Protein AF-A0A850PGN7-F1 (afdb_monomer)

Sequence (242 aa):
MNAIAHDAVVDEAVLNDAELKARFTTDVLPLADVLQRGARRLTRNDADAEDLLQETLIRAYKGFRHFNDGTNLKAWLFRIQHNQWINAYRWKERRPAEVLSEEITDRELAGYGAHLSTGLRSAEAEVLDSLPDSEVRDALGRLSEGFRMVLYYADVQGYTYAETAVLMDIPIGTVMSRVSRARTQLRGALADTTSARGRSVCGPAVARHRRPQGNPATRRATVGACSARCAPRDISAQSSAE

Organism: NCBI:txid659824

Mean predicted aligned error: 16.78 Å

Structure (mmCIF, N/CA/C/O backbone):
data_AF-A0A850PGN7-F1
#
_entry.id   AF-A0A850PGN7-F1
#
loop_
_atom_site.group_PDB
_atom_site.id
_atom_site.type_symbol
_atom_site.label_atom_id
_atom_site.label_alt_id
_atom_site.label_comp_id
_atom_site.label_asym_id
_atom_site.label_entity_id
_atom_site.label_seq_id
_atom_site.pdbx_PDB_ins_code
_atom_site.Cartn_x
_atom_site.Cartn_y
_atom_site.Cartn_z
_atom_site.occupancy
_atom_site.B_iso_or_equiv
_atom_site.auth_seq_id
_atom_site.auth_comp_id
_atom_site.auth_asym_id
_atom_site.auth_atom_id
_atom_site.pdbx_PDB_model_num
A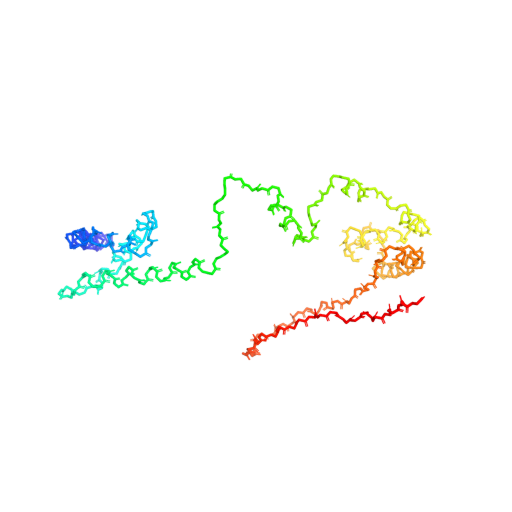TOM 1 N N . MET A 1 1 ? -14.413 -51.447 18.026 1.00 43.97 1 MET A N 1
ATOM 2 C CA . MET A 1 1 ? -14.811 -50.940 19.360 1.00 43.97 1 MET A CA 1
ATOM 3 C C . MET A 1 1 ? -14.344 -49.503 19.658 1.00 43.97 1 MET A C 1
ATOM 5 O O . MET A 1 1 ? -14.650 -49.025 20.734 1.00 43.97 1 MET A O 1
ATOM 9 N N . ASN A 1 2 ? -13.713 -48.766 18.723 1.00 46.84 2 ASN A N 1
ATOM 10 C CA . ASN A 1 2 ? -13.214 -47.395 18.971 1.00 46.84 2 ASN A CA 1
ATOM 11 C C . ASN A 1 2 ? -14.102 -46.243 18.447 1.00 46.84 2 ASN A C 1
ATOM 13 O O . ASN A 1 2 ? -13.718 -45.090 18.585 1.00 46.84 2 ASN A O 1
ATOM 17 N N . ALA A 1 3 ? -15.266 -46.521 17.846 1.00 50.00 3 ALA A N 1
ATOM 18 C CA . ALA A 1 3 ? -16.115 -45.472 17.262 1.00 50.00 3 ALA A CA 1
ATOM 19 C C . ALA A 1 3 ? -17.023 -44.764 18.291 1.00 50.00 3 ALA A C 1
ATOM 21 O O . ALA A 1 3 ? -17.312 -43.588 18.138 1.00 50.00 3 ALA A O 1
ATOM 22 N N . ILE A 1 4 ? -17.415 -45.445 19.373 1.00 52.44 4 ILE A N 1
ATOM 23 C CA . ILE A 1 4 ? -18.404 -44.930 20.343 1.00 52.44 4 ILE A CA 1
ATOM 24 C C . ILE A 1 4 ? -17.783 -43.902 21.310 1.00 52.44 4 ILE A C 1
ATOM 26 O O . ILE A 1 4 ? -18.459 -42.989 21.768 1.00 52.44 4 ILE A O 1
ATOM 30 N N . ALA A 1 5 ? -16.480 -44.005 21.593 1.00 50.88 5 ALA A N 1
ATOM 31 C CA . ALA A 1 5 ? -15.798 -43.073 22.492 1.00 50.88 5 ALA A CA 1
ATOM 32 C C . ALA A 1 5 ? -15.512 -41.706 21.844 1.00 50.88 5 ALA A C 1
ATOM 34 O O . ALA A 1 5 ? -15.383 -40.717 22.560 1.00 50.88 5 ALA A O 1
ATOM 35 N N . HIS A 1 6 ? -15.417 -41.630 20.509 1.00 52.28 6 HIS A N 1
ATOM 36 C CA . HIS A 1 6 ? -15.189 -40.352 19.835 1.00 52.28 6 HIS A CA 1
ATOM 37 C C . HIS A 1 6 ? -16.464 -39.494 19.808 1.00 52.28 6 HIS A C 1
ATOM 39 O O . HIS A 1 6 ? -16.359 -38.291 20.033 1.00 52.28 6 HIS A O 1
ATOM 45 N N . ASP A 1 7 ? -17.641 -40.103 19.620 1.00 51.69 7 ASP A N 1
ATOM 46 C CA . ASP A 1 7 ? -18.932 -39.394 19.638 1.00 51.69 7 ASP A CA 1
ATOM 47 C C . ASP A 1 7 ? -19.252 -38.801 21.019 1.00 51.69 7 ASP A C 1
ATOM 49 O O . ASP A 1 7 ? -19.628 -37.639 21.110 1.00 51.69 7 ASP A O 1
ATOM 53 N N . ALA A 1 8 ? -19.008 -39.537 22.110 1.00 54.19 8 ALA A N 1
ATOM 54 C CA . ALA A 1 8 ? -19.314 -39.052 23.462 1.00 54.19 8 ALA A CA 1
ATOM 55 C C . ALA A 1 8 ? -18.443 -37.855 23.906 1.00 54.19 8 ALA A C 1
ATOM 57 O O . ALA A 1 8 ? -18.928 -36.948 24.577 1.00 54.19 8 ALA A O 1
ATOM 58 N N . VAL A 1 9 ? -17.162 -37.825 23.513 1.00 53.53 9 VAL A N 1
ATOM 59 C CA . VAL A 1 9 ? -16.251 -36.702 23.821 1.00 53.53 9 VAL A CA 1
ATOM 60 C C . VAL A 1 9 ? -16.572 -35.474 22.962 1.00 53.53 9 VAL A C 1
ATOM 62 O O . VAL A 1 9 ? -16.395 -34.340 23.409 1.00 53.53 9 VAL A O 1
ATOM 65 N N . VAL A 1 10 ? -17.052 -35.686 21.733 1.00 57.72 10 VAL A N 1
ATOM 66 C CA . VAL A 1 10 ? -17.540 -34.598 20.877 1.00 57.72 10 VAL A CA 1
ATOM 67 C C . VAL A 1 10 ? -18.830 -34.019 21.460 1.00 57.72 10 VAL A C 1
ATOM 69 O O . VAL A 1 10 ? -18.919 -32.800 21.568 1.00 57.72 10 VAL A O 1
ATOM 72 N N . ASP A 1 11 ? -19.760 -34.849 21.936 1.00 56.00 11 ASP A N 1
ATOM 73 C CA . ASP A 1 11 ? -20.988 -34.387 22.596 1.00 56.00 11 ASP A CA 1
ATOM 74 C C . ASP A 1 11 ? -20.709 -33.590 23.882 1.00 56.00 11 ASP A C 1
ATOM 76 O O . ASP A 1 11 ? -21.261 -32.507 24.056 1.00 56.00 11 ASP A O 1
ATOM 80 N N . GLU A 1 12 ? -19.801 -34.038 24.757 1.00 58.44 12 GLU A N 1
ATOM 81 C CA . GLU A 1 12 ? -19.462 -33.309 25.995 1.00 58.44 12 GLU A CA 1
ATOM 82 C C . GLU A 1 12 ? -18.781 -31.953 25.713 1.00 58.44 12 GLU A C 1
ATOM 84 O O . GLU A 1 12 ? -19.093 -30.939 26.342 1.00 58.44 12 GLU A O 1
ATOM 89 N N . ALA A 1 13 ? -17.890 -31.893 24.718 1.00 62.50 13 ALA A N 1
ATOM 90 C CA . ALA A 1 13 ? -17.245 -30.645 24.308 1.00 62.50 13 ALA A CA 1
ATOM 91 C C . ALA A 1 13 ? -18.216 -29.672 23.614 1.00 62.50 13 ALA A C 1
ATOM 93 O O . ALA A 1 13 ? -18.096 -28.456 23.785 1.00 62.50 13 ALA A O 1
ATOM 94 N N . VAL A 1 14 ? -19.173 -30.192 22.841 1.00 60.62 14 VAL A N 1
ATOM 95 C CA . VAL A 1 14 ? -20.222 -29.404 22.177 1.00 60.62 14 VAL A CA 1
ATOM 96 C C . VAL A 1 14 ? -21.223 -28.860 23.198 1.00 60.62 14 VAL A C 1
ATOM 98 O O . VAL A 1 14 ? -21.596 -27.689 23.108 1.00 60.62 14 VAL A O 1
ATOM 101 N N . LEU A 1 15 ? -21.599 -29.655 24.205 1.00 60.06 15 LEU A N 1
ATOM 102 C CA . LEU A 1 15 ? -22.431 -29.210 25.326 1.00 60.06 15 LEU A CA 1
ATOM 103 C C . LEU A 1 15 ? -21.739 -28.093 26.120 1.00 60.06 15 LEU A C 1
ATOM 105 O O . LEU A 1 15 ? -22.351 -27.058 26.374 1.00 60.06 15 LEU A O 1
ATOM 109 N N . ASN A 1 16 ? -20.439 -28.233 26.390 1.00 77.12 16 ASN A N 1
ATOM 110 C CA . ASN A 1 16 ? -19.650 -27.205 27.072 1.00 77.12 16 ASN A CA 1
ATOM 111 C C . ASN A 1 16 ? -19.544 -25.900 26.251 1.00 77.12 16 ASN A C 1
ATOM 113 O O . ASN A 1 16 ? -19.631 -24.804 26.801 1.00 77.12 16 ASN A O 1
ATOM 117 N N . ASP A 1 17 ? -19.415 -25.975 24.920 1.00 80.00 17 ASP A N 1
ATOM 118 C CA . ASP A 1 17 ? -19.401 -24.768 24.077 1.00 80.00 17 ASP A CA 1
ATOM 119 C C . ASP A 1 17 ? -20.781 -24.093 23.998 1.00 80.00 17 ASP A C 1
ATOM 121 O O . ASP A 1 17 ? -20.874 -22.863 24.008 1.00 80.00 17 ASP A O 1
ATOM 125 N N . ALA A 1 18 ? -21.864 -24.876 23.984 1.00 83.62 18 ALA A N 1
ATOM 126 C CA . ALA A 1 18 ? -23.231 -24.362 24.017 1.00 83.62 18 ALA A CA 1
ATOM 127 C C . ALA A 1 18 ? -23.553 -23.663 25.350 1.00 83.62 18 ALA A C 1
ATOM 129 O O . ALA A 1 18 ? -24.113 -22.561 25.351 1.00 83.62 18 ALA A O 1
ATOM 130 N N . GLU A 1 19 ? -23.146 -24.252 26.474 1.00 84.56 19 GLU A N 1
ATOM 131 C CA . GLU A 1 19 ? -23.264 -23.658 27.810 1.00 84.56 19 GLU A CA 1
ATOM 132 C C . GLU A 1 19 ? -22.423 -22.383 27.934 1.00 84.56 19 GLU A C 1
ATOM 134 O O . GLU A 1 19 ? -22.908 -21.346 28.399 1.00 84.56 19 GLU A O 1
ATOM 139 N N . LEU A 1 20 ? -21.186 -22.408 27.429 1.00 84.75 20 LEU A N 1
ATOM 140 C CA . LEU A 1 20 ? -20.306 -21.244 27.406 1.00 84.75 20 LEU A CA 1
ATOM 141 C C . LEU A 1 20 ? -20.888 -20.103 26.562 1.00 84.75 20 LEU A C 1
ATOM 143 O O . LEU A 1 20 ? -20.831 -18.938 26.966 1.00 84.75 20 LEU A O 1
ATOM 147 N N . LYS A 1 21 ? -21.482 -20.429 25.412 1.00 87.94 21 LYS A N 1
ATOM 148 C CA . LYS A 1 21 ? -22.179 -19.467 24.555 1.00 87.94 21 LYS A CA 1
ATOM 149 C C . LYS A 1 21 ? -23.394 -18.871 25.259 1.00 87.94 21 LYS A C 1
ATOM 151 O O . LYS A 1 21 ? -23.591 -17.656 25.183 1.00 87.94 21 LYS A O 1
ATOM 156 N N . ALA A 1 22 ? -24.189 -19.683 25.954 1.00 89.44 22 ALA A N 1
ATOM 157 C CA . ALA A 1 22 ? -25.341 -19.207 26.719 1.00 89.44 22 ALA A CA 1
ATOM 158 C C . ALA A 1 22 ? -24.916 -18.257 27.852 1.00 89.44 22 ALA A C 1
ATOM 160 O O . ALA A 1 22 ? -25.491 -17.172 27.995 1.00 89.44 22 ALA A O 1
ATOM 161 N N . ARG A 1 23 ? -23.853 -18.607 28.590 1.00 88.00 23 ARG A N 1
ATOM 162 C CA . ARG A 1 23 ? -23.258 -17.746 29.624 1.00 88.00 23 ARG A CA 1
ATOM 163 C C . ARG A 1 23 ? -22.754 -16.426 29.037 1.00 88.00 23 ARG A C 1
ATOM 165 O O . ARG A 1 23 ? -23.145 -15.359 29.496 1.00 88.00 23 ARG A O 1
ATOM 172 N N . PHE A 1 24 ? -21.975 -16.483 27.955 1.00 89.56 24 PHE A N 1
ATOM 173 C CA . PHE A 1 24 ? -21.478 -15.287 27.265 1.00 89.56 24 PHE A CA 1
ATOM 174 C C . PHE A 1 24 ? -22.619 -14.370 26.813 1.00 89.56 24 PHE A C 1
ATOM 176 O O . PHE A 1 24 ? -22.565 -13.160 27.009 1.00 89.56 24 PHE A O 1
ATOM 183 N N . THR A 1 25 ? -23.666 -14.949 26.228 1.00 90.00 25 THR A N 1
ATOM 184 C CA . THR A 1 25 ? -24.837 -14.212 25.738 1.00 90.00 25 THR A CA 1
ATOM 185 C C . THR A 1 25 ? -25.544 -13.486 26.882 1.00 90.00 25 THR A C 1
ATOM 187 O O . THR A 1 25 ? -25.871 -12.310 26.749 1.00 90.00 25 THR A O 1
ATOM 190 N N . THR A 1 26 ? -25.724 -14.159 28.018 1.00 90.81 26 THR A N 1
ATOM 191 C CA . THR A 1 26 ? -26.403 -13.610 29.201 1.00 90.81 26 THR A CA 1
ATOM 192 C C . THR A 1 26 ? -25.606 -12.473 29.842 1.00 90.81 26 THR A C 1
ATOM 194 O O . THR A 1 26 ? -26.175 -11.437 30.181 1.00 90.81 26 THR A O 1
ATOM 197 N N . ASP A 1 27 ? -24.286 -12.630 29.949 1.00 89.25 27 ASP A N 1
ATOM 198 C CA . ASP A 1 27 ? -23.438 -11.688 30.684 1.00 89.25 27 ASP A CA 1
ATOM 199 C C . ASP A 1 27 ? -22.967 -10.501 29.827 1.00 89.25 27 ASP A C 1
ATOM 201 O O . ASP A 1 27 ? -22.850 -9.371 30.313 1.00 89.25 27 ASP A O 1
ATOM 205 N N . VAL A 1 28 ? -22.672 -10.737 28.542 1.00 89.69 28 VAL A N 1
ATOM 206 C CA . VAL A 1 28 ? -22.015 -9.756 27.661 1.00 89.69 28 VAL A CA 1
ATOM 207 C C . VAL A 1 28 ? -23.008 -8.949 26.828 1.00 89.69 28 VAL A C 1
ATOM 209 O O . VAL A 1 28 ? -22.777 -7.752 26.644 1.00 89.69 28 VAL A O 1
ATOM 212 N N . LEU A 1 29 ? -24.121 -9.530 26.352 1.00 88.75 29 LEU A N 1
ATOM 213 C CA . LEU A 1 29 ? -25.084 -8.775 25.531 1.00 88.75 29 LEU A CA 1
ATOM 214 C C . LEU A 1 29 ? -25.653 -7.532 26.231 1.00 88.75 29 LEU A C 1
ATOM 216 O O . LEU A 1 29 ? -25.688 -6.482 25.589 1.00 88.75 29 LEU A O 1
ATOM 220 N N . PRO A 1 30 ? -26.014 -7.558 27.530 1.00 92.50 30 PRO A N 1
ATOM 221 C CA . PRO A 1 30 ? -26.484 -6.352 28.218 1.00 92.50 30 PRO A CA 1
ATOM 222 C C . PRO A 1 30 ? -25.430 -5.234 28.277 1.00 92.50 30 PRO A C 1
ATOM 224 O O . PRO A 1 30 ? -25.756 -4.055 28.426 1.00 92.50 30 PRO A O 1
ATOM 227 N N . LEU A 1 31 ? -24.145 -5.588 28.169 1.00 91.88 31 LEU A N 1
ATOM 228 C CA . LEU A 1 31 ? -23.028 -4.645 28.171 1.00 91.88 31 LEU A CA 1
ATOM 229 C C . LEU A 1 31 ? -22.685 -4.123 26.768 1.00 91.88 31 LEU A C 1
ATOM 231 O O . LEU A 1 31 ? -21.958 -3.130 26.671 1.00 91.88 31 LEU A O 1
ATOM 235 N N . ALA A 1 32 ? -23.214 -4.729 25.700 1.00 91.31 32 ALA A N 1
ATOM 236 C CA . ALA A 1 32 ? -22.916 -4.353 24.318 1.00 91.31 32 ALA A CA 1
ATOM 237 C C . ALA A 1 32 ? -23.257 -2.882 24.037 1.00 91.31 32 ALA A C 1
ATOM 239 O O . ALA A 1 32 ? -22.420 -2.148 23.515 1.00 91.31 32 ALA A O 1
ATOM 240 N N . ASP A 1 33 ? -24.412 -2.399 24.502 1.00 92.44 33 ASP A N 1
ATOM 241 C CA . ASP A 1 33 ? -24.817 -0.996 24.340 1.00 92.44 33 ASP A CA 1
ATOM 242 C C . ASP A 1 33 ? -23.860 -0.018 25.035 1.00 92.44 33 ASP A C 1
ATOM 244 O O . ASP A 1 33 ? -23.585 1.086 24.553 1.00 92.44 33 ASP A O 1
ATOM 248 N N . VAL A 1 34 ? -23.338 -0.411 26.199 1.00 94.31 34 VAL A N 1
ATOM 249 C CA . VAL A 1 34 ? -22.378 0.395 26.961 1.00 94.31 34 VAL A CA 1
ATOM 250 C C . VAL A 1 34 ? -21.035 0.451 26.229 1.00 94.31 34 VAL A C 1
ATOM 252 O O . VAL A 1 34 ? -20.432 1.525 26.147 1.00 94.31 34 VAL A O 1
ATOM 255 N N . LEU A 1 35 ? -20.590 -0.677 25.669 1.00 94.44 35 LEU A N 1
ATOM 256 C CA . LEU A 1 35 ? -19.383 -0.760 24.846 1.00 94.44 35 LEU A CA 1
ATOM 257 C C . LEU A 1 35 ? -19.532 0.023 23.541 1.00 94.44 35 LEU A C 1
ATOM 259 O O . LEU A 1 35 ? -18.586 0.702 23.152 1.00 94.44 35 LEU A O 1
ATOM 263 N N . GLN A 1 36 ? -20.707 0.006 22.910 1.00 94.44 36 GLN A N 1
ATOM 264 C CA . GLN A 1 36 ? -20.982 0.760 21.685 1.00 94.44 36 GLN A CA 1
ATOM 265 C C . GLN A 1 36 ? -20.918 2.270 21.934 1.00 94.44 36 GLN A C 1
ATOM 267 O O . GLN A 1 36 ? -20.291 3.012 21.176 1.00 94.44 36 GLN A O 1
ATOM 272 N N . ARG A 1 37 ? -21.483 2.744 23.054 1.00 94.62 37 ARG A N 1
ATOM 273 C CA . ARG A 1 37 ? -21.328 4.147 23.484 1.00 94.62 37 ARG A CA 1
ATOM 274 C C . ARG A 1 37 ? -19.867 4.510 23.764 1.00 94.62 37 ARG A C 1
ATOM 276 O O . ARG A 1 37 ? -19.459 5.634 23.480 1.00 94.62 37 ARG A O 1
ATOM 283 N N . GLY A 1 38 ? -19.087 3.579 24.314 1.00 94.31 38 GLY A N 1
ATOM 284 C CA . GLY A 1 38 ? -17.643 3.735 24.507 1.00 94.31 38 GLY A CA 1
ATOM 285 C C . GLY A 1 38 ? -16.878 3.832 23.185 1.00 94.31 38 GLY A C 1
ATOM 286 O O . GLY A 1 38 ? -16.097 4.764 23.002 1.00 94.31 38 GLY A O 1
ATOM 287 N N . ALA A 1 39 ? -17.160 2.931 22.242 1.00 94.56 39 ALA A N 1
ATOM 288 C CA . ALA A 1 39 ? -16.557 2.900 20.911 1.00 94.56 39 ALA A CA 1
ATOM 289 C C . ALA A 1 39 ? -16.803 4.206 20.151 1.00 94.56 39 ALA A C 1
ATOM 291 O O . ALA A 1 39 ? -15.850 4.823 19.682 1.00 94.56 39 ALA A O 1
ATOM 292 N N . ARG A 1 40 ? -18.050 4.698 20.140 1.00 95.25 40 ARG A N 1
ATOM 293 C CA . ARG A 1 40 ? -18.419 5.971 19.495 1.00 95.25 40 ARG A CA 1
ATOM 294 C C . ARG A 1 40 ? -17.620 7.163 20.026 1.00 95.25 40 ARG A C 1
ATOM 296 O O . ARG A 1 40 ? -17.236 8.039 19.256 1.00 95.25 40 ARG A O 1
ATOM 303 N N . ARG A 1 41 ? -17.314 7.190 21.330 1.00 94.12 41 ARG A N 1
ATOM 304 C CA . ARG A 1 41 ? -16.463 8.239 21.928 1.00 94.12 41 ARG A CA 1
ATOM 305 C C . ARG A 1 41 ? -15.002 8.145 21.479 1.00 94.12 41 ARG A C 1
ATOM 307 O O . ARG A 1 41 ? -14.337 9.176 21.416 1.00 94.12 41 ARG A O 1
ATOM 314 N N . LEU A 1 42 ? -14.511 6.940 21.187 1.00 92.69 42 LEU A N 1
ATOM 315 C CA . LEU A 1 42 ? -13.133 6.694 20.752 1.00 92.69 42 LEU A CA 1
ATOM 316 C C . LEU A 1 42 ? -12.930 6.953 19.253 1.00 92.69 42 LEU A C 1
ATOM 318 O O . LEU A 1 42 ? -11.929 7.559 18.878 1.00 92.69 42 LEU A O 1
ATOM 322 N N . THR A 1 43 ? -13.849 6.492 18.401 1.00 91.31 43 THR A N 1
ATOM 323 C CA . THR A 1 43 ? -13.705 6.549 16.935 1.00 91.31 43 THR A CA 1
ATOM 324 C C . THR A 1 43 ? -14.275 7.823 16.323 1.00 91.31 43 THR A C 1
ATOM 326 O O . THR A 1 43 ? -13.778 8.264 15.292 1.00 91.31 43 THR A O 1
ATOM 329 N N . ARG A 1 44 ? -15.291 8.438 16.953 1.00 91.38 44 ARG A N 1
ATOM 330 C CA . ARG A 1 44 ? -16.055 9.587 16.415 1.00 91.38 44 ARG A CA 1
ATOM 331 C C . ARG A 1 44 ? -16.716 9.326 15.049 1.00 91.38 44 ARG A C 1
ATOM 333 O O . ARG A 1 44 ? -17.153 10.271 14.402 1.00 91.38 44 ARG A O 1
ATOM 340 N N . ASN A 1 45 ? -16.798 8.065 14.635 1.00 90.19 45 ASN A N 1
ATOM 341 C CA . ASN A 1 45 ? -17.451 7.592 13.420 1.00 90.19 45 ASN A CA 1
ATOM 342 C C . ASN A 1 45 ? -18.270 6.346 13.777 1.00 90.19 45 ASN A C 1
ATOM 344 O O . ASN A 1 45 ? -17.782 5.473 14.500 1.00 90.19 45 ASN A O 1
ATOM 348 N N . ASP A 1 46 ? -19.508 6.287 13.293 1.00 92.44 46 ASP A N 1
ATOM 349 C CA . ASP A 1 46 ? -20.465 5.233 13.621 1.00 92.44 46 ASP A CA 1
ATOM 350 C C . ASP A 1 46 ? -20.073 3.884 13.016 1.00 92.44 46 ASP A C 1
ATOM 352 O O . ASP A 1 46 ? -20.132 2.879 13.724 1.00 92.44 46 ASP A O 1
ATOM 356 N N . ALA A 1 47 ? -19.601 3.872 11.765 1.00 92.62 47 ALA A N 1
ATOM 357 C CA . ALA A 1 47 ? -19.148 2.651 11.098 1.00 92.62 47 ALA A CA 1
ATOM 358 C C . ALA A 1 47 ? -17.920 2.055 11.809 1.00 92.62 47 ALA A C 1
ATOM 360 O O . ALA A 1 47 ? 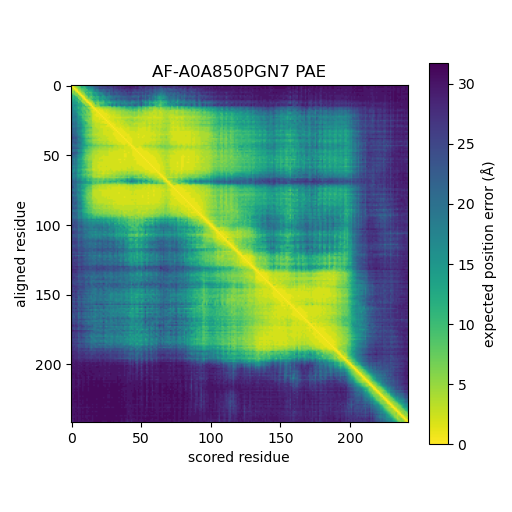-17.941 0.910 12.251 1.00 92.62 47 ALA A O 1
ATOM 361 N N . ASP A 1 48 ? -16.896 2.881 12.054 1.00 91.50 48 ASP A N 1
ATOM 362 C CA . ASP A 1 48 ? -15.690 2.449 12.773 1.00 91.50 48 ASP A CA 1
ATOM 363 C C . ASP A 1 48 ? -16.001 1.993 14.215 1.00 91.50 48 ASP A C 1
ATOM 365 O O . ASP A 1 48 ? -15.288 1.163 14.785 1.00 91.50 48 ASP A O 1
ATOM 369 N N . ALA A 1 49 ? -17.040 2.558 14.848 1.00 94.50 49 ALA A N 1
ATOM 370 C CA . ALA A 1 49 ? -17.457 2.156 16.190 1.00 94.50 49 ALA A CA 1
ATOM 371 C C . ALA A 1 49 ? -18.071 0.751 16.201 1.00 94.50 49 ALA A C 1
ATOM 373 O O . ALA A 1 49 ? -17.778 -0.027 17.111 1.00 94.50 49 ALA A O 1
ATOM 374 N N . GLU A 1 50 ? -18.904 0.438 15.208 1.00 94.75 50 GLU A N 1
ATOM 375 C CA . GLU A 1 50 ? -19.486 -0.891 15.032 1.00 94.75 50 GLU A CA 1
ATOM 376 C C . GLU A 1 50 ? -18.403 -1.938 14.766 1.00 94.75 50 GLU A C 1
ATOM 378 O O . GLU A 1 50 ? -18.362 -2.954 15.463 1.00 94.75 50 GLU A O 1
ATOM 383 N N . ASP A 1 51 ? -17.455 -1.645 13.876 1.00 94.69 51 ASP A N 1
ATOM 384 C CA . ASP A 1 51 ? -16.320 -2.533 13.601 1.00 94.69 51 ASP A CA 1
ATOM 385 C C . ASP A 1 51 ? -15.487 -2.801 14.862 1.00 94.69 51 ASP A C 1
ATOM 387 O O . ASP A 1 51 ? -15.140 -3.946 15.178 1.00 94.69 51 ASP A O 1
ATOM 391 N N . LEU A 1 52 ? -15.205 -1.753 15.644 1.00 95.31 52 LEU A N 1
ATOM 392 C CA . LEU A 1 52 ? -14.476 -1.882 16.904 1.00 95.31 52 LEU A CA 1
ATOM 393 C C . LEU A 1 52 ? -15.246 -2.727 17.930 1.00 95.31 52 LEU A C 1
ATOM 395 O O . LEU A 1 52 ? -14.630 -3.517 18.656 1.00 95.31 52 LEU A O 1
ATOM 399 N N . LEU A 1 53 ? -16.569 -2.565 18.024 1.00 95.44 53 LEU A N 1
ATOM 400 C CA . LEU A 1 53 ? -17.410 -3.386 18.895 1.00 95.44 53 LEU A CA 1
ATOM 401 C C . LEU A 1 53 ? -17.356 -4.854 18.469 1.00 95.44 53 LEU A C 1
ATOM 403 O O . LEU A 1 53 ? -17.112 -5.713 19.317 1.00 95.44 53 LEU A O 1
ATOM 407 N N . GLN A 1 54 ? -17.531 -5.139 17.179 1.00 94.50 54 GLN A N 1
ATOM 408 C CA . GLN A 1 54 ? -17.531 -6.504 16.657 1.00 94.50 54 GLN A CA 1
ATOM 409 C C . GLN A 1 54 ? -16.196 -7.205 16.916 1.00 94.50 54 GLN A C 1
ATOM 411 O O . GLN A 1 54 ? -16.164 -8.290 17.502 1.00 94.50 54 GLN A O 1
ATOM 416 N N . GLU A 1 55 ? -15.076 -6.556 16.593 1.00 95.44 55 GLU A N 1
ATOM 417 C CA . GLU A 1 55 ? -13.742 -7.108 16.856 1.00 95.44 55 GLU A CA 1
ATOM 418 C C . GLU A 1 55 ? -13.510 -7.333 18.362 1.00 95.44 55 GLU A C 1
ATOM 420 O O . GLU A 1 55 ? -12.904 -8.329 18.776 1.00 95.44 55 GLU A O 1
ATOM 425 N N . THR A 1 56 ? -14.040 -6.444 19.210 1.00 95.31 56 THR A N 1
ATOM 426 C CA . THR A 1 56 ? -13.996 -6.606 20.670 1.00 95.31 56 THR A CA 1
ATOM 427 C C . THR A 1 56 ? -14.774 -7.841 21.116 1.00 95.31 56 THR A C 1
ATOM 429 O O . THR A 1 56 ? -14.240 -8.631 21.894 1.00 95.31 56 THR A O 1
ATOM 432 N N . LEU A 1 57 ? -16.000 -8.040 20.623 1.00 94.06 57 LEU A N 1
ATOM 433 C CA . LEU A 1 57 ? -16.843 -9.188 20.972 1.00 94.06 57 LEU A CA 1
ATOM 434 C C . LEU A 1 57 ? -16.239 -10.510 20.488 1.00 94.06 57 LEU A C 1
ATOM 436 O O . LEU A 1 57 ? -16.208 -11.475 21.250 1.00 94.06 57 LEU A O 1
ATOM 440 N N . ILE A 1 58 ? -15.674 -10.543 19.278 1.00 94.62 58 ILE A N 1
ATOM 441 C CA . ILE A 1 58 ? -14.985 -11.724 18.733 1.00 94.62 58 ILE A CA 1
ATOM 442 C C . ILE A 1 58 ? -13.805 -12.118 19.629 1.00 94.62 58 ILE A C 1
ATOM 444 O O . ILE A 1 58 ? -13.618 -13.294 19.957 1.00 94.62 58 ILE A O 1
ATOM 448 N N . ARG A 1 59 ? -12.995 -11.144 20.054 1.00 92.88 59 ARG A N 1
ATOM 449 C CA . ARG A 1 59 ? -11.859 -11.407 20.950 1.00 92.88 59 ARG A CA 1
ATOM 450 C C . ARG A 1 59 ? -12.292 -11.763 22.360 1.00 92.88 59 ARG A C 1
ATOM 452 O O . ARG A 1 59 ? -11.668 -12.632 22.967 1.00 92.88 59 ARG A O 1
ATOM 459 N N . ALA A 1 60 ? -13.345 -11.125 22.859 1.00 92.88 60 ALA A N 1
ATOM 460 C CA . ALA A 1 60 ? -13.935 -11.461 24.143 1.00 92.88 60 ALA A CA 1
ATOM 461 C C . ALA A 1 60 ? -14.419 -12.913 24.139 1.00 92.88 60 ALA A C 1
ATOM 463 O O . ALA A 1 60 ? -14.026 -13.660 25.025 1.00 92.88 60 ALA A O 1
ATOM 464 N N . TYR A 1 61 ? -15.149 -13.349 23.108 1.00 91.50 61 TYR A N 1
ATOM 465 C CA . TYR A 1 61 ? -15.625 -14.729 22.979 1.00 91.50 61 TYR A CA 1
ATOM 466 C C . TYR A 1 61 ? -14.469 -15.740 22.962 1.00 91.50 61 TYR A C 1
ATOM 468 O O . TYR A 1 61 ? -14.464 -16.696 23.735 1.00 91.50 61 TYR A O 1
ATOM 476 N N . LYS A 1 62 ? -13.419 -15.480 22.167 1.00 90.81 62 LYS A N 1
ATOM 477 C CA . LYS A 1 62 ? -12.207 -16.325 22.129 1.00 90.81 62 LYS A CA 1
ATOM 478 C C . LYS A 1 62 ? -11.498 -16.411 23.488 1.00 90.81 62 LYS A C 1
ATOM 480 O O . LYS A 1 62 ? -10.951 -17.456 23.833 1.00 90.81 62 LYS A O 1
ATOM 485 N N . GLY A 1 63 ? -11.488 -15.319 24.252 1.00 87.50 63 GLY A N 1
ATOM 486 C CA . GLY A 1 63 ? -10.866 -15.240 25.576 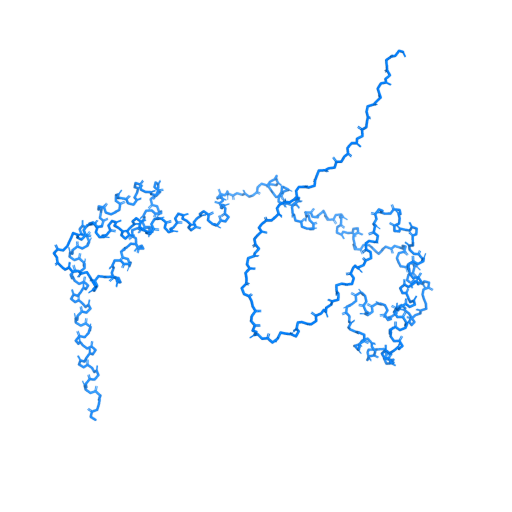1.00 87.50 63 GLY A CA 1
ATOM 487 C C . GLY A 1 63 ? -11.759 -15.691 26.735 1.00 87.50 63 GLY A C 1
ATOM 488 O O . GLY A 1 63 ? -11.252 -15.888 27.837 1.00 87.50 63 GLY A O 1
ATOM 489 N N . PHE A 1 64 ? -13.061 -15.877 26.507 1.00 88.38 64 PHE A N 1
ATOM 490 C CA . PHE A 1 64 ? -14.061 -16.045 27.564 1.00 88.38 64 PHE A CA 1
ATOM 491 C C . PHE A 1 64 ? -13.885 -17.334 28.372 1.00 88.38 64 PHE A C 1
ATOM 493 O O . PHE A 1 64 ? -14.175 -17.361 29.563 1.00 88.38 64 PHE A O 1
ATOM 500 N N . ARG A 1 65 ? -13.320 -18.385 27.763 1.00 85.69 65 ARG A N 1
ATOM 501 C CA . ARG A 1 65 ? -12.968 -19.641 28.454 1.00 85.69 65 ARG A CA 1
ATOM 502 C C . ARG A 1 65 ? -11.960 -19.453 29.593 1.00 85.69 65 ARG A C 1
ATOM 504 O O . ARG A 1 65 ? -11.949 -20.242 30.524 1.00 85.69 65 ARG A O 1
ATOM 511 N N . HIS A 1 66 ? -11.116 -18.426 29.510 1.00 83.50 66 HIS A N 1
ATOM 512 C CA . HIS A 1 66 ? -10.077 -18.132 30.504 1.00 83.50 66 HIS A CA 1
ATOM 513 C C . HIS A 1 66 ? -10.506 -17.043 31.495 1.00 83.50 66 HIS A C 1
ATOM 515 O O . HIS A 1 66 ? -9.710 -16.614 32.331 1.00 83.50 66 HIS A O 1
ATOM 521 N N . PHE A 1 67 ? -11.729 -16.530 31.362 1.00 81.31 67 PHE A N 1
ATOM 522 C CA . PHE A 1 67 ? -12.252 -15.515 32.257 1.00 81.31 67 PHE A CA 1
ATOM 523 C C . PHE A 1 67 ? -12.720 -16.172 33.559 1.00 81.31 67 PHE A C 1
ATOM 525 O O . PHE A 1 67 ? -13.476 -17.140 33.532 1.00 81.31 67 PHE A O 1
ATOM 532 N N . ASN A 1 68 ? -12.257 -15.641 34.692 1.00 76.94 68 ASN A N 1
ATOM 533 C CA . ASN A 1 68 ? -12.660 -16.113 36.011 1.00 76.94 68 ASN A CA 1
ATOM 534 C C . ASN A 1 68 ? -13.916 -15.370 36.471 1.00 76.94 68 ASN A C 1
ATOM 536 O O . ASN A 1 68 ? -13.898 -14.139 36.635 1.00 76.94 68 ASN A O 1
ATOM 540 N N . ASP A 1 69 ? -14.969 -16.139 36.729 1.00 72.06 69 ASP A N 1
ATOM 541 C CA . ASP A 1 69 ? -16.239 -15.645 37.251 1.00 72.06 69 ASP A CA 1
ATOM 542 C C . ASP A 1 69 ? -16.017 -14.951 38.611 1.00 72.06 69 ASP A C 1
ATOM 544 O O . ASP A 1 69 ? -15.282 -15.436 39.472 1.00 72.06 69 ASP A O 1
ATOM 548 N N . GLY A 1 70 ? -16.598 -13.759 38.784 1.00 74.25 70 GLY A N 1
ATOM 549 C CA . GLY A 1 70 ? -16.420 -12.910 39.975 1.00 74.25 70 GLY A CA 1
ATOM 550 C C . GLY A 1 70 ? -15.448 -11.735 39.805 1.00 74.25 70 GLY A C 1
ATOM 551 O O . GLY A 1 70 ? -15.410 -10.840 40.650 1.00 74.25 70 GLY A O 1
ATOM 552 N N . THR A 1 71 ? -14.703 -11.669 38.697 1.00 82.06 71 THR A N 1
ATOM 553 C CA . THR A 1 71 ? -13.950 -10.457 38.330 1.00 82.06 71 THR A CA 1
ATOM 554 C C . THR A 1 71 ? -14.824 -9.453 37.563 1.00 82.06 71 THR A C 1
ATOM 556 O O . THR A 1 71 ? -15.880 -9.791 37.032 1.00 82.06 71 THR A O 1
ATOM 559 N N . ASN A 1 72 ? -14.421 -8.176 37.514 1.00 89.75 72 ASN A N 1
ATOM 560 C CA . ASN A 1 72 ? -15.204 -7.129 36.847 1.00 89.75 72 ASN A CA 1
ATOM 561 C C . ASN A 1 72 ? -15.179 -7.301 35.314 1.00 89.75 72 ASN A C 1
ATOM 563 O O . ASN A 1 72 ? -14.295 -6.773 34.630 1.00 89.75 72 ASN A O 1
ATOM 567 N N . LEU A 1 73 ? -16.184 -8.006 34.782 1.00 89.75 73 LEU A N 1
ATOM 568 C CA . LEU A 1 73 ? -16.359 -8.282 33.352 1.00 89.75 73 LEU A CA 1
ATOM 569 C C . LEU A 1 73 ? -16.352 -7.001 32.511 1.00 89.75 73 LEU A C 1
ATOM 571 O O . LEU A 1 73 ? -15.688 -6.928 31.478 1.00 89.75 73 LEU A O 1
ATOM 575 N N . LYS A 1 74 ? -17.033 -5.952 32.982 1.00 91.19 74 LYS A N 1
ATOM 576 C CA . LYS A 1 74 ? -17.108 -4.662 32.288 1.00 91.19 74 LYS A CA 1
ATOM 577 C C . LYS A 1 74 ? -15.720 -4.044 32.110 1.00 91.19 74 LYS A C 1
ATOM 579 O O . LYS A 1 74 ? -15.378 -3.618 31.010 1.00 91.19 74 LYS A O 1
ATOM 584 N N . ALA A 1 75 ? -14.902 -4.025 33.162 1.00 92.50 75 ALA A N 1
ATOM 585 C CA . ALA A 1 75 ? -13.532 -3.513 33.091 1.00 92.50 75 ALA A CA 1
ATOM 586 C C . ALA A 1 75 ? -12.650 -4.349 32.147 1.00 92.50 75 ALA A C 1
ATOM 588 O O . ALA A 1 75 ? -11.842 -3.794 31.399 1.00 92.50 75 ALA A O 1
ATOM 589 N N . TRP A 1 76 ? -12.829 -5.672 32.143 1.00 93.75 76 TRP A N 1
ATOM 590 C CA . TRP A 1 76 ? -12.120 -6.571 31.234 1.00 93.75 76 TRP A CA 1
ATOM 591 C C . TRP A 1 76 ? -12.476 -6.311 29.762 1.00 93.75 76 TRP A C 1
ATOM 593 O O . TRP A 1 76 ? -11.571 -6.144 28.942 1.00 93.75 76 TRP A O 1
ATOM 603 N N . LEU A 1 77 ? -13.766 -6.166 29.439 1.00 93.56 77 LEU A N 1
ATOM 604 C CA . LEU A 1 77 ? -14.236 -5.843 28.086 1.00 93.56 77 LEU A CA 1
ATOM 605 C C . LEU A 1 77 ? -13.726 -4.477 27.611 1.00 93.56 77 LEU A C 1
ATOM 607 O O . LEU A 1 77 ? -13.206 -4.371 26.501 1.00 93.56 77 LEU A O 1
ATOM 611 N N . PHE A 1 78 ? -13.777 -3.449 28.466 1.00 94.75 78 PHE A N 1
ATOM 612 C CA . PHE A 1 78 ? -13.207 -2.137 28.139 1.00 94.75 78 PHE A CA 1
ATOM 613 C C . PHE A 1 78 ? -11.699 -2.195 27.894 1.00 94.75 78 PHE A C 1
ATOM 615 O O . PHE A 1 78 ? -11.190 -1.492 27.020 1.00 94.75 78 PHE A O 1
ATOM 622 N N . ARG A 1 79 ? -10.972 -3.057 28.615 1.00 94.56 79 ARG A N 1
ATOM 623 C CA . ARG A 1 79 ? -9.540 -3.258 28.374 1.00 94.56 79 ARG A CA 1
ATOM 624 C C . ARG A 1 79 ? -9.275 -3.899 27.014 1.00 94.56 79 ARG A C 1
ATOM 626 O O . ARG A 1 79 ? -8.362 -3.464 26.315 1.00 94.56 79 ARG A O 1
ATOM 633 N N . ILE A 1 80 ? -10.071 -4.895 26.619 1.00 94.44 80 ILE A N 1
ATOM 634 C CA . ILE A 1 80 ? -9.984 -5.497 25.279 1.00 94.44 80 ILE A CA 1
ATOM 635 C C . ILE A 1 80 ? -10.273 -4.436 24.214 1.00 94.44 80 ILE A C 1
ATOM 637 O O . ILE A 1 80 ? -9.460 -4.271 23.303 1.00 94.44 80 ILE A O 1
ATOM 641 N N . GLN A 1 81 ? -11.368 -3.687 24.367 1.00 95.81 81 GLN A N 1
ATOM 642 C CA . GLN A 1 81 ? -11.794 -2.650 23.428 1.00 95.81 81 GLN A CA 1
ATOM 643 C C . GLN A 1 81 ? -10.721 -1.576 23.232 1.00 95.81 81 GLN A C 1
ATOM 645 O O . GLN A 1 81 ? -10.361 -1.246 22.103 1.00 95.81 81 GLN A O 1
ATOM 650 N N . HIS A 1 82 ? -10.150 -1.067 24.326 1.00 95.56 82 HIS A N 1
ATOM 651 C CA . HIS A 1 82 ? -9.115 -0.040 24.257 1.00 95.56 82 HIS A CA 1
ATOM 652 C C . HIS A 1 82 ? -7.832 -0.555 23.590 1.00 95.56 82 HIS A C 1
ATOM 654 O O . HIS A 1 82 ? -7.250 0.134 22.755 1.00 95.56 82 HIS A O 1
ATOM 660 N N . ASN A 1 83 ? -7.424 -1.793 23.886 1.00 95.19 83 ASN A N 1
ATOM 661 C CA . ASN A 1 83 ? -6.280 -2.415 23.219 1.00 95.19 83 ASN A CA 1
ATOM 662 C C . ASN A 1 83 ? -6.514 -2.566 21.709 1.00 95.19 83 ASN A C 1
ATOM 664 O O . ASN A 1 83 ? -5.592 -2.330 20.928 1.00 95.19 83 ASN A O 1
ATOM 668 N N . GLN A 1 84 ? -7.731 -2.932 21.287 1.00 94.94 84 GLN A N 1
ATOM 669 C CA . GLN A 1 84 ? -8.066 -3.006 19.861 1.00 94.94 84 GLN A CA 1
ATOM 670 C C . GLN A 1 84 ? -8.031 -1.641 19.194 1.00 94.94 84 GLN A C 1
ATOM 672 O O . GLN A 1 84 ? -7.424 -1.505 18.135 1.00 94.94 84 GLN A O 1
ATOM 677 N N . TRP A 1 85 ? -8.579 -0.621 19.847 1.00 95.00 85 TRP A N 1
ATOM 678 C CA . TRP A 1 85 ? -8.528 0.744 19.344 1.00 95.00 85 TRP A CA 1
ATOM 679 C C . TRP A 1 85 ? -7.085 1.247 19.169 1.00 95.00 85 TRP A C 1
ATOM 681 O O . TRP A 1 85 ? -6.746 1.751 18.100 1.00 95.00 85 TRP A O 1
ATOM 691 N N . ILE A 1 86 ? -6.196 1.032 20.151 1.00 94.56 86 ILE A N 1
ATOM 692 C CA . ILE A 1 86 ? -4.772 1.405 20.031 1.00 94.56 86 ILE A CA 1
ATOM 693 C C . ILE A 1 86 ? -4.107 0.672 18.859 1.00 94.56 86 ILE A C 1
ATOM 695 O O . ILE A 1 86 ? -3.333 1.267 18.106 1.00 94.56 86 ILE A O 1
ATOM 699 N N . ASN A 1 87 ? -4.382 -0.625 18.704 1.00 91.69 87 ASN A N 1
ATOM 700 C CA . ASN A 1 87 ? -3.807 -1.418 17.621 1.00 91.69 87 ASN A CA 1
ATOM 701 C C . ASN A 1 87 ? -4.293 -0.938 16.250 1.00 91.69 87 ASN A C 1
ATOM 703 O O . ASN A 1 87 ? -3.472 -0.781 15.348 1.00 91.69 87 ASN A O 1
ATOM 707 N N . ALA A 1 88 ? -5.589 -0.656 16.107 1.00 90.06 88 ALA A N 1
ATOM 708 C CA . ALA A 1 88 ? -6.171 -0.114 14.884 1.00 90.06 88 ALA A CA 1
ATOM 709 C C . ALA A 1 88 ? -5.609 1.279 14.559 1.00 90.06 88 ALA A C 1
ATOM 711 O O . ALA A 1 88 ? -5.258 1.547 13.411 1.00 90.06 88 ALA A O 1
ATOM 712 N N . TYR A 1 89 ? -5.428 2.133 15.572 1.00 89.38 89 TYR A N 1
ATOM 713 C CA . TYR A 1 89 ? -4.832 3.462 15.419 1.00 89.38 89 TYR A CA 1
ATOM 714 C C . TYR A 1 89 ? -3.388 3.389 14.899 1.00 89.38 89 TYR A C 1
ATOM 716 O O . TYR A 1 89 ? -3.061 4.000 13.884 1.00 89.38 89 TYR A O 1
ATOM 724 N N . ARG A 1 90 ? -2.538 2.555 15.519 1.00 90.19 90 ARG A N 1
ATOM 725 C CA . ARG A 1 90 ? -1.166 2.287 15.033 1.00 90.19 90 ARG A CA 1
ATOM 726 C C . ARG A 1 90 ? -1.164 1.637 13.647 1.00 90.19 90 ARG A C 1
ATOM 728 O O . ARG A 1 90 ? -0.244 1.850 12.864 1.00 90.19 90 ARG A O 1
ATOM 735 N N . TRP A 1 91 ? -2.193 0.829 13.389 1.00 88.81 91 TRP A N 1
ATOM 736 C CA . TRP A 1 91 ? -2.616 0.289 12.098 1.00 88.81 91 TRP A CA 1
ATOM 737 C C . TRP A 1 91 ? -2.597 1.347 11.003 1.00 88.81 91 TRP A C 1
ATOM 739 O O . TRP A 1 91 ? -1.820 1.328 10.047 1.00 88.81 91 TRP A O 1
ATOM 749 N N . LYS A 1 92 ? -3.493 2.302 11.227 1.00 86.75 92 LYS A N 1
ATOM 750 C CA . LYS A 1 92 ? -3.813 3.415 10.347 1.00 86.75 92 LYS A CA 1
ATOM 751 C C . LYS A 1 92 ? -2.635 4.372 10.174 1.00 86.75 92 LYS A C 1
ATOM 753 O O . LYS A 1 92 ? -2.377 4.792 9.060 1.00 86.75 92 LYS A O 1
ATOM 758 N N . GLU A 1 93 ? -1.876 4.643 11.235 1.00 87.69 93 GLU A N 1
ATOM 759 C CA . GLU A 1 93 ? -0.705 5.535 11.189 1.00 87.69 93 GLU A CA 1
ATOM 760 C C . GLU A 1 93 ? 0.440 4.997 10.310 1.00 87.69 93 GLU A C 1
ATOM 762 O O . GLU A 1 93 ? 1.185 5.767 9.711 1.00 87.69 93 GLU A O 1
ATOM 767 N N . ARG A 1 94 ? 0.590 3.670 10.206 1.00 89.88 94 ARG A N 1
ATOM 768 C CA . ARG A 1 94 ? 1.625 3.042 9.362 1.00 89.88 94 ARG A CA 1
ATOM 769 C C . ARG A 1 94 ? 1.222 2.920 7.897 1.00 89.88 94 ARG A C 1
ATOM 771 O O . ARG A 1 94 ? 2.070 2.587 7.069 1.00 89.88 94 ARG A O 1
ATOM 778 N N . ARG A 1 95 ? -0.061 3.094 7.589 1.00 86.62 95 ARG A N 1
ATOM 779 C CA . ARG A 1 95 ? -0.583 2.994 6.229 1.00 86.62 95 ARG A CA 1
ATOM 780 C C . ARG A 1 95 ? -0.512 4.357 5.545 1.00 86.62 95 ARG A C 1
ATOM 782 O O . ARG A 1 95 ? -0.639 5.374 6.225 1.00 86.62 95 ARG A O 1
ATOM 789 N N . PRO A 1 96 ? -0.315 4.394 4.217 1.00 87.19 96 PRO A N 1
ATOM 790 C CA . PRO A 1 96 ? -0.507 5.620 3.457 1.00 87.19 96 PRO A CA 1
ATOM 791 C C . PRO A 1 96 ? -1.886 6.207 3.766 1.00 87.19 96 PRO A C 1
ATOM 793 O O . PRO A 1 96 ? -2.867 5.470 3.864 1.00 87.19 96 PRO A O 1
ATOM 796 N N . ALA A 1 97 ? -1.949 7.521 3.968 1.00 82.75 97 ALA A N 1
ATOM 797 C CA . ALA A 1 97 ? -3.214 8.194 4.196 1.00 82.75 97 ALA A CA 1
ATOM 798 C C . ALA A 1 97 ? -4.030 8.165 2.899 1.00 82.75 97 ALA A C 1
ATOM 800 O O . ALA A 1 97 ? -3.654 8.788 1.910 1.00 82.75 97 ALA A O 1
ATOM 801 N N . GLU A 1 98 ? -5.132 7.425 2.917 1.00 84.56 98 GLU A N 1
ATOM 802 C CA . GLU A 1 98 ? -6.096 7.374 1.823 1.00 84.56 98 GLU A CA 1
ATOM 803 C C . GLU A 1 98 ? -7.180 8.423 2.085 1.00 84.56 98 GLU A C 1
ATOM 805 O O . GLU A 1 98 ? -7.767 8.473 3.170 1.00 84.56 98 GLU A O 1
ATOM 810 N N . VAL A 1 99 ? -7.420 9.286 1.101 1.00 83.38 99 VAL A N 1
ATOM 811 C CA . VAL A 1 99 ? -8.490 10.285 1.130 1.00 83.38 99 VAL A CA 1
ATOM 812 C C . VAL A 1 99 ? -9.509 9.875 0.081 1.00 83.38 99 VAL A C 1
ATOM 814 O O . VAL A 1 99 ? -9.149 9.641 -1.069 1.00 83.38 99 VAL A O 1
ATOM 817 N N . LEU A 1 100 ? -10.773 9.763 0.485 1.00 80.50 100 LEU A N 1
ATOM 818 C CA . LEU A 1 100 ? -11.865 9.512 -0.447 1.00 80.50 100 LEU A CA 1
ATOM 819 C C . LEU A 1 100 ? -12.130 10.800 -1.233 1.00 80.50 100 LEU A C 1
ATOM 821 O O . LEU A 1 100 ? -12.501 11.813 -0.639 1.00 80.50 100 LEU A O 1
ATOM 825 N N . SER A 1 101 ? -11.937 10.754 -2.547 1.00 83.69 101 SER A N 1
ATOM 826 C CA . SER A 1 101 ? -12.394 11.778 -3.485 1.00 83.69 101 SER A CA 1
ATOM 827 C C . SER A 1 101 ? -13.390 11.151 -4.461 1.00 83.69 101 SER A C 1
ATOM 829 O O . SER A 1 101 ? -13.284 9.969 -4.787 1.00 83.69 101 SER A O 1
ATOM 831 N N . GLU A 1 102 ? -14.395 11.918 -4.890 1.00 82.94 102 GLU A N 1
ATOM 832 C CA . GLU A 1 102 ? -15.375 11.455 -5.889 1.00 82.94 102 GLU A CA 1
ATOM 833 C C . GLU A 1 102 ? -14.717 11.254 -7.261 1.00 82.94 102 GLU A C 1
ATOM 835 O O . GLU A 1 102 ? -15.062 10.332 -7.995 1.00 82.94 102 GLU A O 1
ATOM 840 N N . GLU A 1 103 ? -13.723 12.086 -7.569 1.00 86.56 103 GLU A N 1
ATOM 841 C CA . GLU A 1 103 ? -12.908 12.017 -8.774 1.00 86.56 103 GLU A CA 1
ATOM 842 C C . GLU A 1 103 ? -11.472 12.455 -8.448 1.00 86.56 103 GLU A C 1
ATOM 844 O O . GLU A 1 103 ? -11.234 13.196 -7.489 1.00 86.56 103 GLU A O 1
ATOM 849 N N . ILE A 1 104 ? -10.499 11.966 -9.219 1.00 83.88 104 ILE A N 1
ATOM 850 C CA . ILE A 1 104 ? -9.112 12.440 -9.160 1.00 83.88 104 ILE A CA 1
ATOM 851 C C . ILE A 1 104 ? -8.991 13.583 -10.162 1.00 83.88 104 ILE A C 1
ATOM 853 O O . ILE A 1 104 ? -9.199 13.386 -11.356 1.00 83.88 104 ILE A O 1
ATOM 857 N N . THR A 1 105 ? -8.636 14.772 -9.687 1.00 86.44 105 THR A N 1
ATOM 858 C CA . THR A 1 105 ? -8.534 15.955 -10.550 1.00 86.44 105 THR A CA 1
ATOM 859 C C . THR A 1 105 ? -7.289 15.866 -11.438 1.00 86.44 105 THR A C 1
ATOM 861 O O . THR A 1 105 ? -6.231 15.427 -10.985 1.00 86.44 105 THR A O 1
ATOM 864 N N . ASP A 1 106 ? -7.341 16.411 -12.657 1.00 82.88 106 ASP A N 1
ATOM 865 C CA . ASP A 1 106 ? -6.178 16.519 -13.560 1.00 82.88 106 ASP A CA 1
ATOM 866 C C . ASP A 1 106 ? -4.946 17.153 -12.892 1.00 82.88 106 ASP A C 1
ATOM 868 O O . ASP A 1 106 ? -3.806 16.759 -13.138 1.00 82.88 106 ASP A O 1
ATOM 872 N N . ARG A 1 107 ? -5.163 18.120 -11.991 1.00 83.12 107 ARG A N 1
ATOM 873 C CA . ARG A 1 107 ? -4.100 18.747 -11.194 1.00 83.12 107 ARG A CA 1
ATOM 874 C C . ARG A 1 107 ? -3.412 17.752 -10.258 1.00 83.12 107 ARG A C 1
ATOM 876 O O . ARG A 1 107 ? -2.194 17.811 -10.100 1.00 83.12 107 ARG A O 1
ATOM 883 N N . GLU A 1 108 ? -4.181 16.879 -9.617 1.00 83.50 108 GLU A N 1
ATOM 884 C CA . GLU A 1 108 ? -3.651 15.840 -8.731 1.00 83.50 108 GLU A CA 1
ATOM 885 C C . GLU A 1 108 ? -2.885 14.812 -9.556 1.00 83.50 108 GLU A C 1
ATOM 887 O O . GLU A 1 108 ? -1.743 14.492 -9.229 1.00 83.50 108 GLU A O 1
ATOM 892 N N . LEU A 1 109 ? -3.456 14.388 -10.687 1.00 82.75 109 LEU A N 1
ATOM 893 C CA . LEU A 1 109 ? -2.816 13.469 -11.620 1.00 82.75 109 LEU A CA 1
ATOM 894 C C . LEU A 1 109 ? -1.478 14.018 -12.136 1.00 82.75 109 LEU A C 1
ATOM 896 O O . LEU A 1 109 ? -0.479 13.303 -12.115 1.00 82.75 109 LEU A O 1
ATOM 900 N N . ALA A 1 110 ? -1.423 15.295 -12.524 1.00 81.00 110 ALA A N 1
ATOM 901 C CA . ALA A 1 110 ? -0.190 15.965 -12.937 1.00 81.00 110 ALA A CA 1
ATOM 902 C C . ALA A 1 110 ? 0.851 16.035 -11.806 1.00 81.00 110 ALA A C 1
ATOM 904 O O . ALA A 1 110 ? 2.041 15.813 -12.043 1.00 81.00 110 ALA A O 1
ATOM 905 N N . GLY A 1 111 ? 0.404 16.287 -10.570 1.00 80.94 111 GLY A N 1
ATOM 906 C CA . GLY A 1 111 ? 1.254 16.248 -9.379 1.00 80.94 111 GLY A CA 1
ATOM 907 C C . GLY A 1 111 ? 1.870 14.867 -9.138 1.00 80.94 111 GLY A C 1
ATOM 908 O O . GLY A 1 111 ? 3.074 14.766 -8.906 1.00 80.94 111 GLY A O 1
ATOM 909 N N . TYR A 1 112 ? 1.082 13.794 -9.261 1.00 79.19 112 TYR A N 1
ATOM 910 C CA . TYR A 1 112 ? 1.590 12.419 -9.180 1.00 79.19 112 TYR A CA 1
ATOM 911 C C . TYR A 1 112 ? 2.515 12.082 -10.351 1.00 79.19 112 TYR A C 1
ATOM 913 O O . TYR A 1 112 ? 3.582 11.503 -10.149 1.00 79.19 112 TYR A O 1
ATOM 921 N N . GLY A 1 113 ? 2.144 12.504 -11.560 1.00 77.56 113 GLY A N 1
ATOM 922 C CA . GLY A 1 113 ? 2.918 12.341 -12.784 1.00 77.56 113 GLY A CA 1
ATOM 923 C C . GLY A 1 113 ? 4.354 12.835 -12.656 1.00 77.56 113 GLY A C 1
ATOM 924 O O . GLY A 1 113 ? 5.271 12.149 -13.090 1.00 77.56 113 GLY A O 1
ATOM 925 N N . ALA A 1 114 ? 4.573 13.971 -11.990 1.00 75.00 114 ALA A N 1
ATOM 926 C CA . ALA A 1 114 ? 5.909 14.529 -11.771 1.00 75.00 114 ALA A CA 1
ATOM 927 C C . ALA A 1 114 ? 6.844 13.623 -10.942 1.00 75.00 114 ALA A C 1
ATOM 929 O O . ALA A 1 114 ? 8.064 13.772 -11.008 1.00 75.00 114 ALA A O 1
ATOM 930 N N . HIS A 1 115 ? 6.290 12.687 -10.168 1.00 77.38 115 HIS A N 1
ATOM 931 C CA . HIS A 1 115 ? 7.047 11.752 -9.334 1.00 77.38 115 HIS A CA 1
ATOM 932 C C . HIS A 1 115 ? 7.161 10.342 -9.931 1.00 77.38 115 HIS A C 1
ATOM 934 O O . HIS A 1 115 ? 7.875 9.505 -9.373 1.00 77.38 115 HIS A O 1
ATOM 940 N N . LEU A 1 116 ? 6.501 10.061 -11.060 1.00 79.94 116 LEU A N 1
ATOM 941 C CA . LEU A 1 116 ? 6.681 8.804 -11.783 1.00 79.94 116 LEU A CA 1
ATOM 942 C C . LEU A 1 116 ? 7.984 8.827 -12.589 1.00 79.94 116 LEU A C 1
ATOM 944 O O . LEU A 1 116 ? 8.329 9.825 -13.214 1.00 79.94 116 LEU A O 1
ATOM 948 N N . SER A 1 117 ? 8.675 7.687 -12.649 1.00 75.94 117 SER A N 1
ATOM 949 C CA . SER A 1 117 ? 9.922 7.528 -13.414 1.00 75.94 117 SER A CA 1
ATOM 950 C C . SER A 1 117 ? 9.767 7.817 -14.911 1.00 75.94 117 SER A C 1
ATOM 952 O O . SER A 1 117 ? 10.721 8.239 -15.557 1.00 75.94 117 SER A O 1
ATOM 954 N N . THR A 1 118 ? 8.575 7.593 -15.461 1.00 73.88 118 THR A N 1
ATOM 955 C CA . THR A 1 118 ? 8.23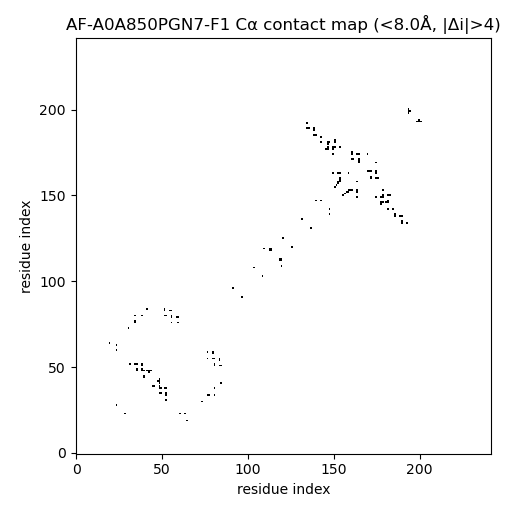9 7.833 -16.870 1.00 73.88 118 THR A CA 1
ATOM 956 C C . THR A 1 118 ? 7.466 9.131 -17.094 1.00 73.88 118 THR A C 1
ATOM 958 O O . THR A 1 118 ? 7.291 9.534 -18.244 1.00 73.88 118 THR A O 1
ATOM 961 N N . GLY A 1 119 ? 6.991 9.772 -16.022 1.00 80.56 119 GLY A N 1
ATOM 962 C CA . GLY A 1 119 ? 6.048 10.882 -16.101 1.00 80.56 119 GLY A CA 1
ATOM 963 C C . GLY A 1 119 ? 4.677 10.500 -16.672 1.00 80.56 119 GLY A C 1
ATOM 964 O O . GLY A 1 119 ? 4.423 9.344 -17.021 1.00 80.56 119 GLY A O 1
ATOM 965 N N . LEU A 1 120 ? 3.803 11.502 -16.805 1.00 78.94 120 LEU A N 1
ATOM 966 C CA . LEU A 1 120 ? 2.662 11.440 -17.721 1.00 78.94 120 LEU A CA 1
ATOM 967 C C . LEU A 1 120 ? 3.174 11.788 -19.119 1.00 78.94 120 LEU A C 1
ATOM 969 O O . LEU A 1 120 ? 3.680 12.891 -19.334 1.00 78.94 120 LEU A O 1
ATOM 973 N N . ARG A 1 121 ? 3.094 10.841 -20.054 1.00 80.00 121 ARG A N 1
ATOM 974 C CA . ARG A 1 121 ? 3.611 11.034 -21.413 1.00 80.00 121 ARG A CA 1
ATOM 975 C C . ARG A 1 121 ? 2.501 11.538 -22.328 1.00 80.00 121 ARG A C 1
ATOM 977 O O . ARG A 1 121 ? 1.398 11.003 -22.321 1.00 80.00 121 ARG A O 1
ATOM 984 N N . SER A 1 122 ? 2.814 12.570 -23.106 1.00 85.25 122 SER A N 1
ATOM 985 C CA . SER A 1 122 ? 1.955 13.045 -24.192 1.00 85.25 122 SER A CA 1
ATOM 986 C C . SER A 1 122 ? 1.987 12.047 -25.351 1.00 85.25 122 SER A C 1
ATOM 988 O O . SER A 1 122 ? 3.021 11.419 -25.596 1.00 85.25 122 SER A O 1
ATOM 990 N N . ALA A 1 123 ? 0.887 11.942 -26.099 1.00 84.88 123 ALA A N 1
ATOM 991 C CA . ALA A 1 123 ? 0.822 11.117 -27.306 1.00 84.88 123 ALA A CA 1
ATOM 992 C C . ALA A 1 123 ? 1.902 11.520 -28.329 1.00 84.88 123 ALA A C 1
ATOM 994 O O . ALA A 1 123 ? 2.458 10.672 -29.020 1.00 84.88 123 ALA A O 1
ATOM 995 N N . GLU A 1 124 ? 2.267 12.806 -28.382 1.00 85.75 124 GLU A N 1
ATOM 996 C CA . GLU A 1 124 ? 3.355 13.282 -29.244 1.00 85.75 124 GLU A CA 1
ATOM 997 C C . GLU A 1 124 ? 4.719 12.708 -28.828 1.00 85.75 124 GLU A C 1
ATOM 999 O O . GLU A 1 124 ? 5.520 12.340 -29.681 1.00 85.75 124 GLU A O 1
ATOM 1004 N N . ALA A 1 125 ? 4.973 12.579 -27.522 1.00 83.06 125 ALA A N 1
ATOM 1005 C CA . ALA A 1 125 ? 6.237 12.083 -26.993 1.00 83.06 125 ALA A CA 1
ATOM 1006 C C . ALA A 1 125 ? 6.388 10.579 -27.252 1.00 83.06 125 ALA A C 1
ATOM 1008 O O . ALA A 1 125 ? 7.482 10.111 -27.551 1.00 83.06 125 ALA A O 1
ATOM 1009 N N . GLU A 1 126 ? 5.286 9.830 -27.190 1.00 83.31 126 GLU A N 1
ATOM 1010 C CA . GLU A 1 126 ? 5.260 8.413 -27.560 1.00 83.31 126 GLU A CA 1
ATOM 1011 C C . GLU A 1 126 ? 5.531 8.213 -29.057 1.00 83.31 126 GLU A C 1
ATOM 1013 O O . GLU A 1 126 ? 6.341 7.364 -29.436 1.00 83.31 126 GLU A O 1
ATOM 1018 N N . VAL A 1 127 ? 4.930 9.046 -29.913 1.00 82.94 127 VAL A N 1
ATOM 1019 C CA . VAL A 1 127 ? 5.200 9.021 -31.356 1.00 82.94 127 VAL A CA 1
ATOM 1020 C C . VAL A 1 127 ? 6.659 9.376 -31.645 1.00 82.94 127 VAL A C 1
ATOM 1022 O O . VAL A 1 127 ? 7.301 8.673 -32.424 1.00 82.94 127 VAL A O 1
ATOM 1025 N N . LEU A 1 128 ? 7.215 10.406 -31.002 1.00 82.19 128 LEU A N 1
ATOM 1026 C CA . LEU A 1 128 ? 8.617 10.796 -31.183 1.00 82.19 128 LEU A CA 1
ATOM 1027 C C . LEU A 1 128 ? 9.600 9.700 -30.745 1.00 82.19 128 LEU A C 1
ATOM 1029 O O . LEU A 1 128 ? 10.597 9.492 -31.431 1.00 82.19 128 LEU A O 1
ATOM 1033 N N . ASP A 1 129 ? 9.308 8.963 -29.672 1.00 79.56 129 ASP A N 1
ATOM 1034 C CA . ASP A 1 129 ? 10.128 7.819 -29.242 1.00 79.56 129 ASP A CA 1
ATOM 1035 C C . ASP A 1 129 ? 10.017 6.614 -30.191 1.00 79.56 129 ASP A C 1
ATOM 1037 O O . ASP A 1 129 ? 10.952 5.819 -30.301 1.00 79.56 129 ASP A O 1
ATOM 1041 N N . SER A 1 130 ? 8.884 6.467 -30.886 1.00 77.94 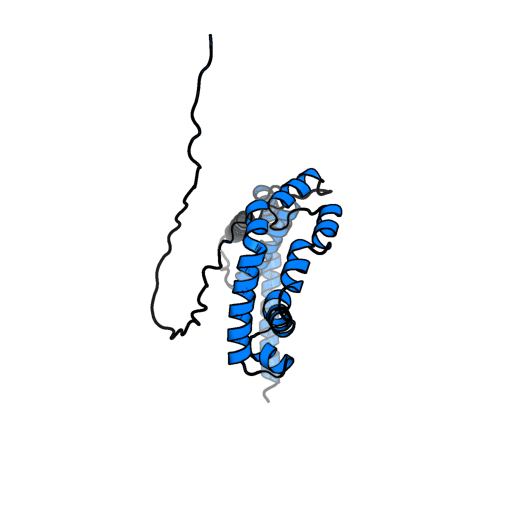130 SER A N 1
ATOM 1042 C CA . SER A 1 130 ? 8.691 5.412 -31.890 1.00 77.94 130 SER A CA 1
ATOM 1043 C C . SER A 1 130 ? 9.418 5.695 -33.208 1.00 77.94 130 SER A C 1
ATOM 1045 O O . SER A 1 130 ? 9.678 4.773 -33.989 1.00 77.94 130 SER A O 1
ATOM 1047 N N . LEU A 1 131 ? 9.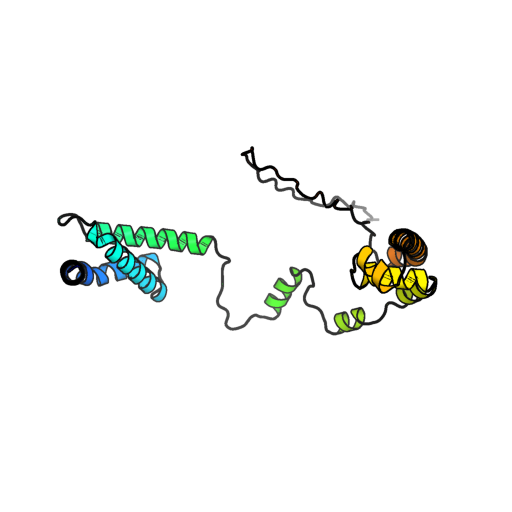756 6.963 -33.471 1.00 77.69 131 LEU A N 1
ATOM 1048 C CA . LEU A 1 131 ? 10.468 7.340 -34.681 1.00 77.69 131 LEU A CA 1
ATOM 1049 C C . LEU A 1 131 ? 11.925 6.863 -34.602 1.00 77.69 131 LEU A C 1
ATOM 1051 O O . LEU A 1 131 ? 12.618 7.112 -33.615 1.00 77.69 131 LEU A O 1
ATOM 1055 N N . PRO A 1 132 ? 12.427 6.183 -35.648 1.00 71.62 132 PRO A N 1
ATOM 1056 C CA . PRO A 1 132 ? 13.801 5.722 -35.664 1.00 71.62 132 PRO A CA 1
ATOM 1057 C C . PRO A 1 132 ? 14.749 6.921 -35.662 1.00 71.62 132 PRO A C 1
ATOM 1059 O O . PRO A 1 132 ? 14.703 7.767 -36.553 1.00 71.62 132 PRO A O 1
ATOM 1062 N N . ASP A 1 133 ? 15.647 6.953 -34.683 1.00 78.69 133 ASP A N 1
ATOM 1063 C CA . ASP A 1 133 ? 16.718 7.940 -34.613 1.00 78.69 133 ASP A CA 1
ATOM 1064 C C . ASP A 1 133 ? 17.658 7.755 -35.814 1.00 78.69 133 ASP A C 1
ATOM 1066 O O . ASP A 1 133 ? 18.411 6.774 -35.894 1.00 78.69 133 ASP A O 1
ATOM 1070 N N . SER A 1 134 ? 17.572 8.672 -36.783 1.00 80.62 134 SER A N 1
ATOM 1071 C CA . SER A 1 134 ? 18.303 8.596 -38.052 1.00 80.62 134 SER A CA 1
ATOM 1072 C C . SER A 1 134 ? 19.811 8.505 -37.834 1.00 80.62 134 SER A C 1
ATOM 1074 O O . SER A 1 134 ? 20.488 7.745 -38.518 1.00 80.62 134 SER A O 1
ATOM 1076 N N . GLU A 1 135 ? 20.330 9.187 -36.812 1.00 81.31 135 GLU A N 1
ATOM 1077 C CA . GLU A 1 135 ? 21.756 9.170 -36.479 1.00 81.31 135 GLU A CA 1
ATOM 1078 C C . GLU A 1 135 ? 22.207 7.798 -35.950 1.00 81.31 135 GLU A C 1
ATOM 1080 O O . GLU A 1 135 ? 23.270 7.294 -36.322 1.00 81.31 135 GLU A O 1
ATOM 1085 N N . VAL A 1 136 ? 21.382 7.147 -35.121 1.00 83.56 136 VAL A N 1
ATOM 1086 C CA . VAL A 1 136 ? 21.660 5.793 -34.609 1.00 83.56 136 VAL A CA 1
ATOM 1087 C C . VAL A 1 136 ? 21.555 4.764 -35.730 1.00 83.56 136 VAL A C 1
ATOM 1089 O O . VAL A 1 136 ? 22.399 3.868 -35.828 1.00 83.56 136 VAL A O 1
ATOM 1092 N N . ARG A 1 137 ? 20.554 4.903 -36.607 1.00 85.38 137 ARG A N 1
ATOM 1093 C CA . ARG A 1 137 ? 20.384 4.041 -37.781 1.00 85.38 137 ARG A CA 1
ATOM 1094 C C . ARG A 1 137 ? 21.591 4.125 -38.713 1.00 85.38 137 ARG A C 1
ATOM 1096 O O . ARG A 1 137 ? 22.105 3.083 -39.121 1.00 85.38 137 ARG A O 1
ATOM 1103 N N . ASP A 1 138 ? 22.076 5.329 -38.997 1.00 86.25 138 ASP A N 1
ATOM 1104 C CA . ASP A 1 138 ? 23.236 5.544 -39.864 1.00 86.25 138 ASP A CA 1
ATOM 1105 C C . ASP A 1 138 ? 24.525 5.009 -39.229 1.00 86.25 138 ASP A C 1
ATOM 1107 O O . ASP A 1 138 ? 25.321 4.339 -39.895 1.00 86.25 138 ASP A O 1
ATOM 1111 N N . ALA A 1 139 ? 24.716 5.218 -37.922 1.00 87.06 139 ALA A N 1
ATOM 1112 C CA . ALA A 1 139 ? 25.853 4.668 -37.185 1.00 87.06 139 ALA A CA 1
ATOM 1113 C C . ALA A 1 139 ? 25.858 3.127 -37.184 1.00 87.06 139 ALA A C 1
ATOM 1115 O O . ALA A 1 139 ? 26.902 2.511 -37.412 1.00 87.06 139 ALA A O 1
ATOM 1116 N N . LEU A 1 140 ? 24.694 2.491 -37.001 1.00 86.31 140 LEU A N 1
ATOM 1117 C CA . LEU A 1 140 ? 24.539 1.037 -37.132 1.00 86.31 140 LEU A CA 1
ATOM 1118 C C . LEU A 1 140 ? 24.744 0.562 -38.578 1.00 86.31 140 LEU A C 1
ATOM 1120 O O . LEU A 1 140 ? 25.268 -0.534 -38.800 1.00 86.31 140 LEU A O 1
ATOM 1124 N N . GLY A 1 141 ? 24.365 1.375 -39.566 1.00 86.94 141 GLY A N 1
ATOM 1125 C CA . GLY A 1 141 ? 24.573 1.119 -40.991 1.00 86.94 141 GLY A CA 1
ATOM 1126 C C . GLY A 1 141 ? 26.050 1.025 -41.386 1.00 86.94 141 GLY A C 1
ATOM 1127 O O . GLY A 1 141 ? 26.401 0.192 -42.218 1.00 86.94 141 GLY A O 1
ATOM 1128 N N . ARG A 1 142 ? 26.930 1.795 -40.732 1.00 87.81 142 ARG A N 1
ATOM 1129 C CA . ARG A 1 142 ? 28.389 1.796 -40.980 1.00 87.81 142 ARG A CA 1
ATOM 1130 C C . ARG A 1 142 ? 29.116 0.543 -40.480 1.00 87.81 142 ARG A C 1
ATOM 1132 O O . ARG A 1 142 ? 30.224 0.262 -40.931 1.00 87.81 142 ARG A O 1
ATOM 1139 N N . LEU A 1 143 ? 28.525 -0.203 -39.546 1.00 89.12 143 LEU A N 1
ATOM 1140 C CA . LEU A 1 143 ? 29.082 -1.474 -39.077 1.00 89.12 143 LEU A CA 1
ATOM 1141 C C . LEU A 1 143 ? 28.941 -2.555 -40.153 1.00 89.12 143 LEU A C 1
ATOM 1143 O O . LEU A 1 143 ? 27.945 -2.598 -40.875 1.00 89.12 143 LEU A O 1
ATOM 1147 N N . SER A 1 144 ? 29.888 -3.495 -40.196 1.00 91.06 144 SER A N 1
ATOM 1148 C CA . SER A 1 144 ? 29.696 -4.721 -40.971 1.00 91.06 144 SER A CA 1
ATOM 1149 C C . SER A 1 144 ? 28.507 -5.519 -40.425 1.00 91.06 144 SER A C 1
ATOM 1151 O O . SER A 1 144 ? 28.210 -5.493 -39.227 1.00 91.06 144 SER A O 1
ATOM 1153 N N . GLU A 1 145 ? 27.826 -6.257 -41.300 1.00 88.06 145 GLU A N 1
ATOM 1154 C CA . GLU A 1 145 ? 26.623 -7.021 -40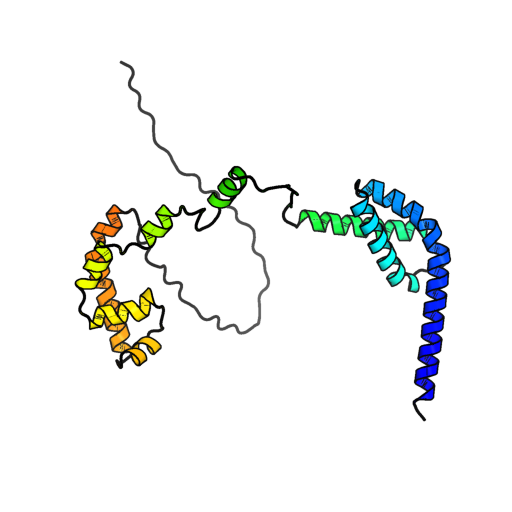.946 1.00 88.06 145 GLU A CA 1
ATOM 1155 C C . GLU A 1 145 ? 26.865 -7.979 -39.770 1.00 88.06 145 GLU A C 1
ATOM 1157 O O . GLU A 1 145 ? 26.100 -8.000 -38.805 1.00 88.06 145 GLU A O 1
ATOM 1162 N N . GLY A 1 146 ? 28.005 -8.676 -39.773 1.00 87.25 146 GLY A N 1
ATOM 1163 C CA . GLY A 1 146 ? 28.391 -9.577 -38.689 1.00 87.25 146 GLY A CA 1
ATOM 1164 C C . GLY A 1 146 ? 28.659 -8.891 -37.343 1.00 87.25 146 GLY A C 1
ATOM 1165 O O . GLY A 1 146 ? 28.592 -9.559 -36.315 1.00 87.25 146 GLY A O 1
ATOM 1166 N N . PHE A 1 147 ? 28.965 -7.590 -37.308 1.00 91.25 147 PHE A N 1
ATOM 1167 C CA . PHE A 1 147 ? 29.067 -6.819 -36.061 1.00 91.25 147 PHE A CA 1
ATOM 1168 C C . PHE A 1 147 ? 27.704 -6.289 -35.613 1.00 91.25 147 PHE A C 1
ATOM 1170 O O . PHE A 1 147 ? 27.398 -6.324 -34.422 1.00 91.25 147 PHE A O 1
ATOM 1177 N N . ARG A 1 148 ? 26.874 -5.852 -36.565 1.00 92.06 148 ARG A N 1
ATOM 1178 C CA . ARG A 1 148 ? 25.520 -5.352 -36.309 1.00 92.06 148 ARG A CA 1
ATOM 1179 C C . ARG A 1 148 ? 24.617 -6.426 -35.703 1.00 92.06 148 ARG A C 1
ATOM 1181 O O . ARG A 1 148 ? 23.967 -6.161 -34.699 1.00 92.06 148 ARG A O 1
ATOM 1188 N N . MET A 1 149 ? 24.621 -7.633 -36.270 1.00 91.19 149 MET A N 1
ATOM 1189 C CA . MET A 1 149 ? 23.758 -8.731 -35.815 1.00 91.19 149 MET A CA 1
ATOM 1190 C C . MET A 1 149 ? 24.093 -9.189 -34.394 1.00 91.19 149 MET A C 1
ATOM 1192 O O . MET A 1 149 ? 23.199 -9.336 -33.565 1.00 91.19 149 MET A O 1
ATOM 1196 N N . VAL A 1 150 ? 25.385 -9.322 -34.073 1.00 93.06 150 VAL A N 1
ATOM 1197 C CA . VAL A 1 150 ? 25.832 -9.676 -32.715 1.00 93.06 150 VAL A CA 1
ATOM 1198 C C . VAL A 1 150 ? 25.363 -8.641 -31.696 1.00 93.06 150 VAL A C 1
ATOM 1200 O O . VAL A 1 150 ? 24.892 -8.992 -30.617 1.00 93.06 150 VAL A O 1
ATOM 1203 N N . LEU A 1 151 ? 25.516 -7.361 -32.033 1.00 91.75 151 LEU A N 1
ATOM 1204 C CA . LEU A 1 151 ? 25.138 -6.268 -31.152 1.00 91.75 151 LEU A CA 1
ATOM 1205 C C . LEU A 1 151 ? 23.620 -6.188 -30.969 1.00 91.75 151 LEU A C 1
ATOM 1207 O O . LEU A 1 151 ? 23.156 -5.967 -29.858 1.00 91.75 151 LEU A O 1
ATOM 1211 N N . TYR A 1 152 ? 22.850 -6.405 -32.035 1.00 91.06 152 TYR A N 1
ATOM 1212 C CA . TYR A 1 152 ? 21.393 -6.422 -31.974 1.00 91.06 152 TYR A CA 1
ATOM 1213 C C . TYR A 1 152 ? 20.880 -7.501 -31.013 1.00 91.06 152 TYR A C 1
ATOM 1215 O O . TYR A 1 152 ? 20.091 -7.205 -30.117 1.00 91.06 152 TYR A O 1
ATOM 1223 N N . TYR A 1 153 ? 21.375 -8.736 -31.136 1.00 92.06 153 TYR A N 1
ATOM 1224 C CA . TYR A 1 153 ? 20.951 -9.818 -30.248 1.00 92.06 153 TYR A CA 1
ATOM 1225 C C . TYR A 1 153 ? 21.397 -9.607 -28.796 1.00 92.06 153 TYR A C 1
ATOM 1227 O O . TYR A 1 153 ? 20.623 -9.878 -27.883 1.00 92.06 153 TYR A O 1
ATOM 1235 N N . ALA A 1 154 ? 22.602 -9.079 -28.573 1.00 91.38 154 ALA A N 1
ATOM 1236 C CA . ALA A 1 154 ? 23.125 -8.876 -27.225 1.00 91.38 154 ALA A CA 1
ATOM 1237 C C . ALA A 1 154 ? 22.535 -7.644 -26.511 1.00 91.38 154 ALA A C 1
ATOM 1239 O O . ALA A 1 154 ? 22.138 -7.747 -25.355 1.00 91.38 154 ALA A O 1
ATOM 1240 N N . ASP A 1 155 ? 22.488 -6.485 -27.177 1.00 89.00 155 ASP A N 1
ATOM 1241 C CA . ASP A 1 155 ? 22.190 -5.194 -26.537 1.00 89.00 155 ASP A CA 1
ATOM 1242 C C . ASP A 1 155 ? 20.741 -4.725 -26.746 1.00 89.00 155 ASP A C 1
ATOM 1244 O O . ASP A 1 155 ? 20.213 -4.028 -25.884 1.00 89.00 155 ASP A O 1
ATOM 1248 N N . VAL A 1 156 ? 20.084 -5.103 -27.852 1.00 87.75 156 VAL A N 1
ATOM 1249 C CA . VAL A 1 156 ? 18.679 -4.724 -28.115 1.00 87.75 156 VAL A CA 1
ATOM 1250 C C . VAL A 1 156 ? 17.721 -5.810 -27.639 1.00 87.75 156 VAL A C 1
ATOM 1252 O O . VAL A 1 156 ? 16.751 -5.515 -26.950 1.00 87.75 156 VAL A O 1
ATOM 1255 N N . GLN A 1 157 ? 17.998 -7.068 -27.986 1.00 91.56 157 GLN A N 1
ATOM 1256 C CA . GLN A 1 157 ? 17.152 -8.205 -27.606 1.00 91.56 157 GLN A CA 1
ATOM 1257 C C . GLN A 1 157 ? 17.510 -8.802 -26.235 1.00 91.56 157 GLN A C 1
ATOM 1259 O O . GLN A 1 157 ? 16.711 -9.533 -25.659 1.00 91.56 157 GLN A O 1
ATOM 1264 N N . GLY A 1 158 ? 18.696 -8.494 -25.698 1.00 90.88 158 GLY A N 1
ATOM 1265 C CA . GLY A 1 158 ? 19.106 -8.916 -24.356 1.00 90.88 158 GLY A CA 1
ATOM 1266 C C . GLY A 1 158 ? 19.498 -10.393 -24.221 1.00 90.88 158 GLY A C 1
ATOM 1267 O O . GLY A 1 158 ? 19.532 -10.902 -23.100 1.00 90.88 158 GLY A O 1
ATOM 1268 N N . TYR A 1 159 ? 19.801 -11.092 -25.321 1.00 93.75 159 TYR A N 1
ATOM 1269 C CA . TYR A 1 159 ? 20.267 -12.481 -25.269 1.00 93.75 159 TYR A CA 1
ATOM 1270 C C . TYR A 1 159 ? 21.643 -12.596 -24.609 1.00 93.75 159 TYR A C 1
ATOM 1272 O O . TYR A 1 159 ? 22.513 -11.726 -24.737 1.00 93.75 159 TYR A O 1
ATOM 1280 N N . THR A 1 160 ? 21.897 -13.726 -23.951 1.00 93.94 160 THR A N 1
ATOM 1281 C CA . THR A 1 160 ? 23.232 -14.021 -23.426 1.00 93.94 160 THR A CA 1
ATOM 1282 C C . THR A 1 160 ? 24.229 -14.270 -24.563 1.00 93.94 160 THR A C 1
ATOM 1284 O O . THR A 1 160 ? 23.874 -14.635 -25.687 1.00 93.94 160 THR A O 1
ATOM 1287 N N . TYR A 1 161 ? 25.528 -14.123 -24.280 1.00 92.62 161 TYR A N 1
ATOM 1288 C CA . TYR A 1 161 ? 26.569 -14.388 -25.284 1.00 92.62 161 TYR A CA 1
ATOM 1289 C C . TYR A 1 161 ? 26.599 -15.851 -25.744 1.00 92.62 161 TYR A C 1
ATOM 1291 O O . TYR A 1 161 ? 26.989 -16.119 -26.877 1.00 92.62 161 TYR A O 1
ATOM 1299 N N . ALA A 1 162 ? 26.185 -16.785 -24.883 1.00 91.38 162 ALA A N 1
ATOM 1300 C CA . ALA A 1 162 ? 26.069 -18.196 -25.233 1.00 91.38 162 ALA A CA 1
ATOM 1301 C C . ALA A 1 162 ? 24.878 -18.446 -26.174 1.00 91.38 162 ALA A C 1
ATOM 1303 O O . ALA A 1 162 ? 25.028 -19.146 -27.167 1.00 91.38 162 ALA A O 1
ATOM 1304 N N . GLU A 1 163 ? 23.726 -17.821 -25.921 1.00 90.38 163 GLU A N 1
ATOM 1305 C CA . GLU A 1 163 ? 22.553 -17.923 -26.805 1.00 90.38 163 GLU A CA 1
ATOM 1306 C C . GLU A 1 163 ? 22.806 -17.251 -28.155 1.00 90.38 163 GLU A C 1
ATOM 1308 O O . GLU A 1 163 ? 22.494 -17.817 -29.196 1.00 90.38 163 GLU A O 1
ATOM 1313 N N . THR A 1 164 ? 23.462 -16.088 -28.160 1.00 92.06 164 THR A N 1
ATOM 1314 C CA . THR A 1 164 ? 23.844 -15.386 -29.398 1.00 92.06 164 THR A CA 1
ATOM 1315 C C . THR A 1 164 ? 24.811 -16.219 -30.248 1.00 92.06 164 THR A C 1
ATOM 1317 O O . THR A 1 164 ? 24.725 -16.210 -31.475 1.00 92.06 164 THR A O 1
ATOM 1320 N N . ALA A 1 165 ? 25.726 -16.955 -29.605 1.00 93.19 165 ALA A N 1
ATOM 1321 C CA . ALA A 1 165 ? 26.648 -17.872 -30.277 1.00 93.19 165 ALA A CA 1
ATOM 1322 C C . ALA A 1 165 ? 25.901 -19.002 -30.999 1.00 93.19 165 ALA A C 1
ATOM 1324 O O . ALA A 1 165 ? 26.208 -19.296 -32.151 1.00 93.19 165 ALA A O 1
ATOM 1325 N N . VAL A 1 166 ? 24.889 -19.580 -30.344 1.00 93.88 166 VAL A N 1
ATOM 1326 C CA . VAL A 1 166 ? 24.030 -20.623 -30.924 1.00 93.88 166 VAL A CA 1
ATOM 1327 C C . VAL A 1 166 ? 23.158 -20.063 -32.049 1.00 93.88 166 VAL A C 1
ATOM 1329 O O . VAL A 1 166 ? 23.096 -20.656 -33.119 1.00 93.88 166 VAL A O 1
ATOM 1332 N N . LEU A 1 167 ? 22.525 -18.904 -31.840 1.00 91.94 167 LEU A N 1
ATOM 1333 C CA . LEU A 1 167 ? 21.627 -18.276 -32.818 1.00 91.94 167 LEU A CA 1
ATOM 1334 C C . LEU A 1 167 ? 22.315 -17.942 -34.142 1.00 91.94 167 LEU A C 1
ATOM 1336 O O . LEU A 1 167 ? 21.687 -18.018 -35.193 1.00 91.94 167 LEU A O 1
ATOM 1340 N N . MET A 1 168 ? 23.586 -17.548 -34.092 1.00 89.50 168 MET A N 1
ATOM 1341 C CA . MET A 1 168 ? 24.334 -17.163 -35.286 1.00 89.50 168 MET A CA 1
ATOM 1342 C C . MET A 1 168 ? 25.372 -18.196 -35.743 1.00 89.50 168 MET A C 1
ATOM 1344 O O . MET A 1 168 ? 26.185 -17.872 -36.608 1.00 89.50 168 MET A O 1
ATOM 1348 N N . ASP A 1 169 ? 25.389 -19.385 -35.138 1.00 93.12 169 ASP A N 1
ATOM 1349 C CA . ASP A 1 169 ? 26.342 -20.463 -35.433 1.00 93.12 169 ASP A CA 1
ATOM 1350 C C . ASP A 1 169 ? 27.819 -20.004 -35.424 1.00 93.12 169 ASP A C 1
ATOM 1352 O O . ASP A 1 169 ? 28.603 -20.253 -36.341 1.00 93.12 169 ASP A O 1
ATOM 1356 N N . ILE A 1 170 ? 28.216 -19.263 -34.379 1.00 93.12 170 ILE A N 1
ATOM 1357 C CA . ILE A 1 170 ? 29.607 -18.825 -34.185 1.00 93.12 170 ILE A CA 1
ATOM 1358 C C . ILE A 1 170 ? 30.120 -19.129 -32.772 1.00 93.12 170 ILE A C 1
ATOM 1360 O O . ILE A 1 170 ? 29.355 -19.094 -31.814 1.00 93.12 170 ILE A O 1
ATOM 1364 N N . PRO A 1 171 ? 31.437 -19.337 -32.578 1.00 94.38 171 PRO A N 1
ATOM 1365 C CA . PRO A 1 171 ? 32.000 -19.562 -31.248 1.00 94.38 171 PRO A CA 1
ATOM 1366 C C . PRO A 1 171 ? 31.774 -18.382 -30.293 1.00 94.38 171 PRO A C 1
ATOM 1368 O O . PRO A 1 171 ? 31.873 -17.215 -30.684 1.00 94.38 171 PRO A O 1
ATOM 1371 N N . ILE A 1 172 ? 31.601 -18.671 -28.999 1.00 91.88 172 ILE A N 1
ATOM 1372 C CA . ILE A 1 172 ? 31.384 -17.644 -27.964 1.00 91.88 172 ILE A CA 1
ATOM 1373 C C . ILE A 1 172 ? 32.523 -16.607 -27.886 1.00 91.88 172 ILE A C 1
ATOM 1375 O O . ILE A 1 172 ? 32.277 -15.421 -27.669 1.00 91.88 172 ILE A O 1
ATOM 1379 N N . GLY A 1 173 ? 33.772 -17.015 -28.141 1.00 92.44 173 GLY A N 1
ATOM 1380 C CA . GLY A 1 173 ? 34.916 -16.092 -28.205 1.00 92.44 173 GLY A CA 1
ATOM 1381 C C . GLY A 1 173 ? 34.823 -15.099 -29.371 1.00 92.44 173 GLY A C 1
ATOM 1382 O O . GLY A 1 173 ? 35.214 -13.932 -29.252 1.00 92.44 173 GLY A O 1
ATOM 1383 N N . THR A 1 174 ? 34.226 -15.524 -30.485 1.00 93.50 174 THR A N 1
ATOM 1384 C CA . THR A 1 174 ? 33.946 -14.661 -31.635 1.00 93.50 174 THR A CA 1
ATOM 1385 C C . THR A 1 174 ? 32.838 -13.667 -31.302 1.00 93.50 174 THR A C 1
ATOM 1387 O O . THR A 1 174 ? 32.983 -12.489 -31.610 1.00 93.50 174 THR A O 1
ATOM 1390 N N . VAL A 1 175 ? 31.783 -14.087 -30.596 1.00 92.06 175 VAL A N 1
ATOM 1391 C CA . VAL A 1 175 ? 30.739 -13.173 -30.095 1.00 92.06 175 VAL A CA 1
ATOM 1392 C C . VAL A 1 175 ? 31.358 -12.086 -29.214 1.00 92.06 175 VAL A C 1
ATOM 1394 O O . VAL A 1 175 ? 31.187 -10.902 -29.495 1.00 92.06 175 VAL A O 1
ATOM 1397 N N . MET A 1 176 ? 32.153 -12.460 -28.205 1.00 90.88 176 MET A N 1
ATOM 1398 C CA . MET A 1 176 ? 32.765 -11.498 -27.276 1.00 90.88 176 MET A CA 1
ATOM 1399 C C . MET A 1 176 ? 33.662 -10.474 -27.984 1.00 90.88 176 MET A C 1
ATOM 1401 O O . MET A 1 176 ? 33.560 -9.268 -27.736 1.00 90.88 176 MET A O 1
ATOM 1405 N N . SER A 1 177 ? 34.529 -10.940 -28.886 1.00 93.00 177 SER A N 1
ATOM 1406 C CA . SER A 1 177 ? 35.420 -10.053 -29.644 1.00 93.00 177 SER A CA 1
ATOM 1407 C C . SER A 1 177 ? 34.653 -9.148 -30.615 1.00 93.00 177 SER A C 1
ATOM 1409 O O . SER A 1 177 ? 34.991 -7.967 -30.735 1.00 93.00 177 SER A O 1
ATOM 1411 N N . ARG A 1 178 ? 33.586 -9.653 -31.254 1.00 92.50 178 ARG A N 1
ATOM 1412 C CA . ARG A 1 178 ? 32.707 -8.869 -32.137 1.00 92.50 178 ARG A CA 1
ATOM 1413 C C . ARG A 1 178 ? 31.911 -7.811 -31.371 1.00 92.50 178 ARG A C 1
ATOM 1415 O O . ARG A 1 178 ? 31.954 -6.657 -31.785 1.00 92.50 178 ARG A O 1
ATOM 1422 N N . VAL A 1 179 ? 31.284 -8.148 -30.236 1.00 92.12 179 VAL A N 1
ATOM 1423 C CA . VAL A 1 179 ? 30.574 -7.182 -29.365 1.00 92.12 179 VAL A CA 1
ATOM 1424 C C . VAL A 1 179 ? 31.512 -6.054 -28.941 1.00 92.12 179 VAL A C 1
ATOM 1426 O O . VAL A 1 179 ? 31.174 -4.877 -29.055 1.00 92.12 179 VAL A O 1
ATOM 1429 N N . SER A 1 180 ? 32.707 -6.403 -28.455 1.00 90.12 180 SER A N 1
ATOM 1430 C CA . SER A 1 180 ? 33.674 -5.418 -27.964 1.00 90.12 180 SER A CA 1
ATOM 1431 C C . SER A 1 180 ? 34.083 -4.429 -29.061 1.00 90.12 180 SER A C 1
ATOM 1433 O O . SER A 1 180 ? 34.006 -3.217 -28.857 1.00 90.12 180 SER A O 1
ATOM 1435 N N . ARG A 1 181 ? 34.440 -4.934 -30.250 1.00 90.88 181 ARG A N 1
ATOM 1436 C CA . ARG A 1 181 ? 34.832 -4.096 -31.395 1.00 90.88 181 ARG A CA 1
ATOM 1437 C C . ARG A 1 181 ? 33.668 -3.258 -31.924 1.00 90.88 181 ARG A C 1
ATOM 1439 O O . ARG A 1 181 ? 33.863 -2.072 -32.177 1.00 90.88 181 ARG A O 1
ATOM 1446 N N . ALA A 1 182 ? 32.470 -3.836 -32.026 1.00 91.06 182 ALA A N 1
ATOM 1447 C CA . ALA A 1 182 ? 31.263 -3.135 -32.463 1.00 91.06 182 ALA A CA 1
ATOM 1448 C C . ALA A 1 182 ? 30.921 -1.959 -31.534 1.00 91.06 182 ALA A C 1
ATOM 1450 O O . ALA A 1 182 ? 30.701 -0.844 -32.003 1.00 91.06 182 ALA A O 1
ATOM 1451 N N . ARG A 1 183 ? 30.974 -2.170 -30.209 1.00 90.75 183 ARG A N 1
ATOM 1452 C CA . ARG A 1 183 ? 30.757 -1.102 -29.218 1.00 90.75 183 ARG A CA 1
ATOM 1453 C C . ARG A 1 183 ? 31.806 0.006 -29.324 1.00 90.75 183 ARG A C 1
ATOM 1455 O O . ARG A 1 183 ? 31.457 1.172 -29.185 1.00 90.75 183 ARG A O 1
ATOM 1462 N N . THR A 1 184 ? 33.075 -0.320 -29.577 1.00 89.75 184 THR A N 1
ATOM 1463 C CA . THR A 1 184 ? 34.126 0.696 -29.782 1.00 89.75 184 THR A CA 1
ATOM 1464 C C . THR A 1 184 ? 33.877 1.527 -31.041 1.00 89.75 184 THR A C 1
ATOM 1466 O O . THR A 1 184 ? 33.980 2.749 -30.984 1.00 89.75 184 THR A O 1
ATOM 1469 N N . GLN A 1 185 ? 33.492 0.891 -32.151 1.00 88.62 185 GLN A N 1
ATOM 1470 C CA . GLN A 1 185 ? 33.169 1.598 -33.397 1.00 88.62 185 GLN A CA 1
ATOM 1471 C C . GLN A 1 185 ? 31.941 2.507 -33.243 1.00 88.62 185 GLN A C 1
ATOM 1473 O O . GLN A 1 185 ? 31.980 3.655 -33.680 1.00 88.62 185 GLN A O 1
ATOM 1478 N N . LEU A 1 186 ? 30.889 2.049 -32.554 1.00 88.19 186 LEU A N 1
ATOM 1479 C CA . LEU A 1 186 ? 29.704 2.874 -32.288 1.00 88.19 186 LEU A CA 1
ATOM 1480 C C . LEU A 1 186 ? 29.976 4.040 -31.348 1.00 88.19 186 LEU A C 1
ATOM 1482 O O . LEU A 1 186 ? 29.476 5.132 -31.591 1.00 88.19 186 LEU A O 1
ATOM 1486 N N . ARG A 1 187 ? 30.786 3.840 -30.301 1.00 87.69 187 ARG A N 1
ATOM 1487 C CA . ARG A 1 187 ? 31.184 4.943 -29.414 1.00 87.69 187 ARG A CA 1
ATOM 1488 C C . ARG A 1 187 ? 31.911 6.044 -30.176 1.00 87.69 187 ARG A C 1
ATOM 1490 O O . ARG A 1 187 ? 31.660 7.207 -29.900 1.00 87.69 187 ARG A O 1
ATOM 1497 N N . GLY A 1 188 ? 32.772 5.682 -31.129 1.00 85.81 188 GLY A N 1
ATOM 1498 C CA . GLY A 1 188 ? 33.428 6.655 -32.003 1.00 85.81 188 GLY A CA 1
ATOM 1499 C C . GLY A 1 188 ? 32.445 7.358 -32.943 1.00 85.81 188 GLY A C 1
ATOM 1500 O O . GLY A 1 188 ? 32.499 8.572 -33.080 1.00 85.81 188 GLY A O 1
ATOM 1501 N N . ALA A 1 189 ? 31.516 6.613 -33.548 1.00 85.31 189 ALA A N 1
ATOM 1502 C CA . ALA A 1 189 ? 30.547 7.164 -34.497 1.00 85.31 189 ALA A CA 1
ATOM 1503 C C . ALA A 1 189 ? 29.472 8.066 -33.857 1.00 85.31 189 ALA A C 1
ATOM 1505 O O . ALA A 1 189 ? 28.930 8.919 -34.551 1.00 85.31 189 ALA A O 1
ATOM 1506 N N . LEU A 1 190 ? 29.157 7.872 -32.570 1.00 84.88 190 LE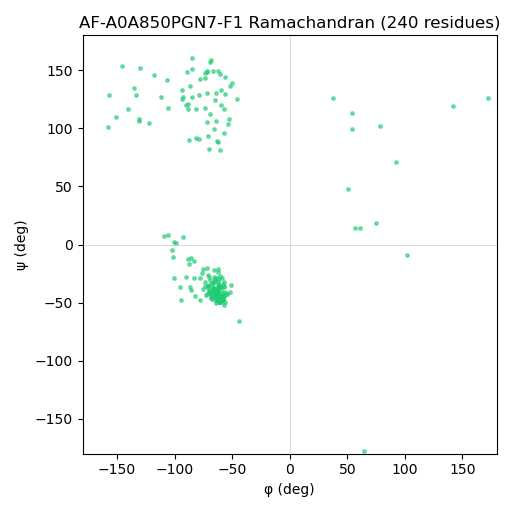U A N 1
ATOM 1507 C CA . LEU A 1 190 ? 28.088 8.577 -31.841 1.00 84.88 190 LEU A CA 1
ATOM 1508 C C . LEU A 1 190 ? 28.609 9.579 -30.793 1.00 84.88 190 LEU A C 1
ATOM 1510 O O . LEU A 1 190 ? 27.817 10.110 -30.006 1.00 84.88 190 LEU A O 1
ATOM 1514 N N . ALA A 1 191 ? 29.923 9.824 -30.739 1.00 81.62 191 ALA A N 1
ATOM 1515 C CA . ALA A 1 191 ? 30.536 10.706 -29.744 1.00 81.62 191 ALA A CA 1
ATOM 1516 C C . ALA A 1 191 ? 29.955 12.133 -29.798 1.00 81.62 191 ALA A C 1
ATOM 1518 O O . ALA A 1 191 ? 29.574 12.684 -28.763 1.00 81.62 191 ALA A O 1
ATOM 1519 N N . ASP A 1 192 ? 29.797 12.680 -31.004 1.00 74.00 192 ASP A N 1
ATOM 1520 C CA . ASP A 1 192 ? 29.319 14.051 -31.218 1.00 74.00 192 ASP A CA 1
ATOM 1521 C C . ASP A 1 192 ? 27.813 14.191 -30.923 1.00 74.00 192 ASP A C 1
ATOM 1523 O O . ASP A 1 192 ? 27.397 15.095 -30.195 1.00 74.00 192 ASP A O 1
ATOM 1527 N N . THR A 1 193 ? 27.000 13.230 -31.378 1.00 70.38 193 THR A N 1
ATOM 1528 C CA . THR A 1 193 ? 25.551 13.133 -31.104 1.00 70.38 193 THR A CA 1
ATOM 1529 C C . THR A 1 193 ? 25.239 13.105 -29.610 1.00 70.38 193 THR A C 1
ATOM 1531 O O . THR A 1 193 ? 24.274 13.707 -29.134 1.00 70.38 193 THR A O 1
ATOM 1534 N N . THR A 1 194 ? 26.050 12.377 -28.844 1.00 64.75 194 THR A N 1
ATOM 1535 C CA . THR A 1 194 ? 25.807 12.170 -27.414 1.00 64.75 194 THR A CA 1
ATOM 1536 C C . THR A 1 194 ? 26.110 13.434 -26.606 1.00 64.75 194 THR A C 1
ATOM 1538 O O . THR A 1 194 ? 25.371 13.761 -25.675 1.00 64.75 194 THR A O 1
ATOM 1541 N N . SER A 1 195 ? 27.135 14.186 -27.021 1.00 64.50 195 SER A N 1
ATOM 1542 C CA . SER A 1 195 ? 27.498 15.481 -26.436 1.00 64.50 195 SER A CA 1
ATOM 1543 C C . SER A 1 195 ? 26.424 16.548 -26.699 1.00 64.50 195 SER A C 1
ATOM 1545 O O . SER A 1 195 ? 26.013 17.255 -25.780 1.00 64.50 195 SER A O 1
ATOM 1547 N N . ALA A 1 196 ? 25.880 16.597 -27.922 1.00 63.78 196 ALA A N 1
ATOM 1548 C CA . ALA A 1 196 ? 24.839 17.556 -28.309 1.00 63.78 196 ALA A CA 1
ATOM 1549 C C . ALA A 1 196 ? 23.504 17.362 -27.564 1.00 63.78 196 ALA A C 1
ATOM 1551 O O . ALA A 1 196 ? 22.777 18.324 -27.327 1.00 63.78 196 ALA A O 1
ATOM 1552 N N . ARG A 1 197 ? 23.175 16.126 -27.166 1.00 65.38 197 ARG A N 1
ATOM 1553 C CA . ARG A 1 197 ? 21.903 15.796 -26.496 1.00 65.38 197 ARG A CA 1
ATOM 1554 C C . ARG A 1 197 ? 21.973 15.840 -24.966 1.00 65.38 197 ARG A C 1
ATOM 1556 O O . ARG A 1 197 ? 21.028 15.410 -24.309 1.00 65.38 197 ARG A O 1
ATOM 1563 N N . GLY A 1 198 ? 23.091 16.295 -24.390 1.00 52.59 198 GLY A N 1
ATOM 1564 C CA . GLY A 1 198 ? 23.274 16.383 -22.934 1.00 52.59 198 GLY A CA 1
ATOM 1565 C C . GLY A 1 198 ? 23.191 15.035 -22.206 1.00 52.59 198 GLY A C 1
ATOM 1566 O O . GLY A 1 198 ? 23.069 14.993 -20.982 1.00 52.59 198 GLY A O 1
ATOM 1567 N N . ARG A 1 199 ? 23.253 13.917 -22.940 1.00 58.56 199 ARG A N 1
ATOM 1568 C CA . ARG A 1 199 ? 23.265 12.571 -22.371 1.00 58.56 199 ARG A CA 1
ATOM 1569 C C . ARG A 1 199 ? 24.692 12.274 -21.939 1.00 58.56 199 ARG A C 1
ATOM 1571 O O . ARG A 1 199 ? 25.494 11.794 -22.733 1.00 58.56 199 ARG A O 1
ATOM 1578 N N . SER A 1 200 ? 25.042 12.566 -20.689 1.00 41.72 200 SER A N 1
ATOM 1579 C CA . SER A 1 200 ? 26.313 12.082 -20.156 1.00 41.72 200 SER A CA 1
ATOM 1580 C C . SER A 1 200 ? 26.301 10.554 -20.226 1.00 41.72 200 SER A C 1
ATOM 1582 O O . SER A 1 200 ? 25.439 9.886 -19.652 1.00 41.72 200 SER A O 1
ATOM 1584 N N . VAL A 1 201 ? 27.250 9.971 -20.965 1.00 45.31 201 VAL A N 1
ATOM 1585 C CA . VAL A 1 201 ? 27.517 8.536 -20.862 1.00 45.31 201 VAL A CA 1
ATOM 1586 C C . VAL A 1 201 ? 28.156 8.333 -19.495 1.00 45.31 201 VAL A C 1
ATOM 1588 O O . VAL A 1 201 ? 29.376 8.266 -19.361 1.00 45.31 201 VAL A O 1
ATOM 1591 N N . CYS A 1 202 ? 27.330 8.244 -18.455 1.00 37.56 202 CYS A N 1
ATOM 1592 C CA . CYS A 1 202 ? 27.697 7.509 -17.260 1.00 37.56 202 CYS A CA 1
ATOM 1593 C C . CYS A 1 202 ? 27.873 6.064 -17.730 1.00 37.56 202 CYS A C 1
ATOM 1595 O O . CYS A 1 202 ? 26.919 5.289 -17.794 1.00 37.56 202 CYS A O 1
ATOM 1597 N N . GLY A 1 203 ? 29.089 5.729 -18.174 1.00 33.72 203 GLY A N 1
ATOM 1598 C CA . GLY A 1 203 ? 29.444 4.359 -18.513 1.00 33.72 203 GLY A CA 1
ATOM 1599 C C . GLY A 1 203 ? 29.030 3.467 -17.346 1.00 33.72 203 GLY A C 1
ATOM 1600 O O . GLY A 1 203 ? 29.190 3.888 -16.195 1.00 33.72 203 GLY A O 1
ATOM 1601 N N . PRO A 1 204 ? 28.456 2.278 -17.601 1.00 34.81 204 PRO A N 1
ATOM 1602 C CA . PRO A 1 204 ? 27.973 1.446 -16.521 1.00 34.81 204 PRO A CA 1
ATOM 1603 C C . PRO A 1 204 ? 29.155 1.189 -15.591 1.00 34.81 204 PRO A C 1
ATOM 1605 O O . PRO A 1 204 ? 30.146 0.568 -15.988 1.00 34.81 204 PRO A O 1
ATOM 1608 N N . ALA A 1 205 ? 29.055 1.670 -14.349 1.00 34.44 205 ALA A N 1
ATOM 1609 C CA . ALA A 1 205 ? 29.760 1.036 -13.258 1.00 34.44 205 ALA A CA 1
ATOM 1610 C C . ALA A 1 205 ? 29.317 -0.418 -13.349 1.00 34.44 205 ALA A C 1
ATOM 1612 O O . ALA A 1 205 ? 28.157 -0.731 -13.087 1.00 34.44 205 ALA A O 1
ATOM 1613 N N . VAL A 1 206 ? 30.197 -1.273 -13.871 1.00 35.91 206 VAL A N 1
ATOM 1614 C CA . VAL A 1 206 ? 29.970 -2.706 -13.965 1.00 35.91 206 VAL A CA 1
ATOM 1615 C C . VAL A 1 206 ? 29.695 -3.144 -12.537 1.00 35.91 206 VAL A C 1
ATOM 1617 O O . VAL A 1 206 ? 30.622 -3.341 -11.748 1.00 35.91 206 VAL A O 1
ATOM 1620 N N . ALA A 1 207 ? 28.413 -3.241 -12.190 1.00 33.69 207 ALA A N 1
ATOM 1621 C CA . ALA A 1 207 ? 27.947 -3.934 -11.018 1.00 33.69 207 ALA A CA 1
ATOM 1622 C C . ALA A 1 207 ? 28.362 -5.374 -11.271 1.00 33.69 207 ALA A C 1
ATOM 1624 O O . ALA A 1 207 ? 27.671 -6.145 -11.934 1.00 33.69 207 ALA A O 1
ATOM 1625 N N . ARG A 1 208 ? 29.581 -5.705 -10.836 1.00 33.25 208 ARG A N 1
ATOM 1626 C CA . ARG A 1 208 ? 30.061 -7.073 -10.796 1.00 33.25 208 ARG A CA 1
ATOM 1627 C C . ARG A 1 208 ? 28.984 -7.819 -10.030 1.00 33.25 208 ARG A C 1
ATOM 1629 O O . ARG A 1 208 ? 28.847 -7.619 -8.825 1.00 33.25 208 ARG A O 1
ATOM 1636 N N . HIS A 1 209 ? 28.211 -8.649 -10.721 1.00 33.66 209 HIS A N 1
ATOM 1637 C CA . HIS A 1 209 ? 27.439 -9.704 -10.092 1.00 33.66 209 HIS A CA 1
ATOM 1638 C C . HIS A 1 209 ? 28.443 -10.623 -9.386 1.00 33.66 209 HIS A C 1
ATOM 1640 O O . HIS A 1 209 ? 28.868 -11.654 -9.903 1.00 33.66 209 HIS A O 1
ATOM 1646 N N . ARG A 1 210 ? 28.873 -10.223 -8.184 1.00 34.69 210 ARG A N 1
ATOM 1647 C CA . ARG A 1 210 ? 29.378 -11.150 -7.187 1.00 34.69 210 ARG A CA 1
ATOM 1648 C C . ARG A 1 210 ? 28.171 -11.994 -6.821 1.00 34.69 210 ARG A C 1
ATOM 1650 O O . ARG A 1 210 ? 27.320 -11.562 -6.049 1.00 34.69 210 ARG A O 1
ATOM 1657 N N . ARG A 1 211 ? 28.089 -13.187 -7.414 1.00 33.72 211 ARG A N 1
ATOM 1658 C CA . ARG A 1 211 ? 27.272 -14.267 -6.862 1.00 33.72 211 ARG A CA 1
ATOM 1659 C C . ARG A 1 211 ? 27.554 -14.328 -5.354 1.00 33.72 211 ARG A C 1
ATOM 1661 O O . ARG A 1 211 ? 28.730 -14.431 -4.990 1.00 33.72 211 ARG A O 1
ATOM 1668 N N . PRO A 1 212 ? 26.545 -14.250 -4.476 1.00 31.61 212 PRO A N 1
ATOM 1669 C CA . PRO A 1 212 ? 26.770 -14.487 -3.066 1.00 31.61 212 PRO A CA 1
ATOM 1670 C C . PRO A 1 212 ? 27.024 -15.986 -2.896 1.00 31.61 212 PRO A C 1
ATOM 1672 O O . PRO A 1 212 ? 26.107 -16.795 -2.994 1.00 31.61 212 PRO A O 1
ATOM 1675 N N . GLN A 1 213 ? 28.277 -16.378 -2.662 1.00 42.78 213 GLN A N 1
ATOM 1676 C CA . GLN A 1 213 ? 28.537 -17.639 -1.974 1.00 42.78 213 GLN A CA 1
ATOM 1677 C C . GLN A 1 213 ? 28.316 -17.378 -0.484 1.00 42.78 213 GLN A C 1
ATOM 1679 O O . GLN A 1 213 ? 29.208 -16.906 0.217 1.00 42.78 213 GLN A O 1
ATOM 1684 N N . GLY A 1 214 ? 27.085 -17.592 -0.027 1.00 33.88 214 GLY A N 1
ATOM 1685 C CA . GLY A 1 214 ? 26.755 -17.603 1.391 1.00 33.88 214 GLY A CA 1
ATOM 1686 C C . GLY A 1 214 ? 26.947 -19.004 1.964 1.00 33.88 214 GLY A C 1
ATOM 1687 O O . GLY A 1 214 ? 26.227 -19.920 1.581 1.00 33.88 214 GLY A O 1
ATOM 1688 N N . ASN A 1 215 ? 27.882 -19.148 2.904 1.00 41.34 215 ASN A N 1
ATOM 1689 C CA . ASN A 1 215 ? 27.782 -20.129 3.985 1.00 41.34 215 ASN A CA 1
ATOM 1690 C C . ASN A 1 215 ? 27.135 -19.396 5.185 1.00 41.34 215 ASN A C 1
ATOM 1692 O O . ASN A 1 215 ? 27.623 -18.316 5.541 1.00 41.34 215 ASN A O 1
ATOM 1696 N N . PRO A 1 216 ? 26.027 -19.883 5.777 1.00 42.28 216 PRO A N 1
ATOM 1697 C CA . PRO A 1 216 ? 25.254 -19.124 6.749 1.00 42.28 216 PRO A CA 1
ATOM 1698 C C . PRO A 1 216 ? 25.808 -19.331 8.157 1.00 42.28 216 PRO A C 1
ATOM 1700 O O . PRO A 1 216 ? 25.375 -20.212 8.890 1.00 42.28 216 PRO A O 1
ATOM 1703 N N . ALA A 1 217 ? 26.744 -18.488 8.576 1.00 39.72 217 ALA A N 1
ATOM 1704 C CA . ALA A 1 217 ? 27.018 -18.322 9.995 1.00 39.72 217 ALA A CA 1
ATOM 1705 C C . ALA A 1 217 ? 27.673 -16.970 10.252 1.00 39.72 217 ALA A C 1
ATOM 1707 O O . ALA A 1 217 ? 28.709 -16.647 9.682 1.00 39.72 217 ALA A O 1
ATOM 1708 N N . THR A 1 218 ? 27.094 -16.231 11.197 1.00 43.00 218 THR A N 1
ATOM 1709 C CA . THR A 1 218 ? 27.642 -15.024 11.831 1.00 43.00 218 THR A CA 1
ATOM 1710 C C . THR A 1 218 ? 27.535 -13.722 11.015 1.00 43.00 218 THR A C 1
ATOM 1712 O O . THR A 1 218 ? 28.367 -13.403 10.178 1.00 43.00 218 THR A O 1
ATOM 1715 N N . ARG A 1 219 ? 26.562 -12.867 11.357 1.00 34.44 219 ARG A N 1
ATOM 1716 C CA . ARG A 1 219 ? 26.786 -11.716 12.259 1.00 34.44 219 ARG A CA 1
ATOM 1717 C C . ARG A 1 219 ? 25.560 -10.801 12.319 1.00 34.44 219 ARG A C 1
ATOM 1719 O O . ARG A 1 219 ? 25.061 -10.306 11.317 1.00 34.44 219 ARG A O 1
ATOM 1726 N N . ARG A 1 220 ? 25.121 -10.570 13.559 1.00 30.17 220 ARG A N 1
ATOM 1727 C CA . ARG A 1 220 ? 24.341 -9.410 13.996 1.00 30.17 220 ARG A CA 1
ATOM 1728 C C . ARG A 1 220 ? 25.087 -8.116 13.647 1.00 30.17 220 ARG A C 1
ATOM 1730 O O . ARG A 1 220 ? 26.297 -8.068 13.848 1.00 30.17 220 ARG A O 1
ATOM 1737 N N . ALA A 1 221 ? 24.324 -7.085 13.284 1.00 31.11 221 ALA A N 1
ATOM 1738 C CA . ALA A 1 221 ? 24.269 -5.770 13.944 1.00 31.11 221 ALA A CA 1
ATOM 1739 C C . ALA A 1 221 ? 24.129 -4.599 12.948 1.00 31.11 221 ALA A C 1
ATOM 1741 O O . ALA A 1 221 ? 24.998 -4.356 12.123 1.00 31.11 221 ALA A O 1
ATOM 1742 N N . THR A 1 222 ? 23.016 -3.874 13.125 1.00 36.09 222 THR A N 1
ATOM 1743 C CA . THR A 1 222 ? 22.864 -2.404 13.103 1.00 36.09 222 THR A CA 1
ATOM 1744 C C . THR A 1 222 ? 23.359 -1.592 11.901 1.00 36.09 222 THR A C 1
ATOM 1746 O O . THR A 1 222 ? 24.550 -1.344 11.754 1.00 36.09 222 THR A O 1
ATOM 1749 N N . VAL A 1 223 ? 22.403 -0.998 11.178 1.00 33.88 223 VAL A N 1
ATOM 1750 C CA . VAL A 1 223 ? 22.541 0.267 10.430 1.00 33.88 223 VAL A CA 1
ATOM 1751 C C . VAL A 1 223 ? 21.206 1.006 10.651 1.00 33.88 223 VAL A C 1
ATOM 1753 O O . VAL A 1 223 ? 20.159 0.441 10.365 1.00 33.88 223 VAL A O 1
ATOM 1756 N N . GLY A 1 224 ? 21.099 2.176 11.281 1.00 31.02 224 GLY A N 1
ATOM 1757 C CA . GLY A 1 224 ? 22.045 3.287 11.345 1.00 31.02 224 GLY A CA 1
ATOM 1758 C C . GLY A 1 224 ? 21.720 4.275 10.226 1.00 31.02 224 GLY A C 1
ATOM 1759 O O . GLY A 1 224 ? 22.429 4.325 9.231 1.00 31.02 224 GLY A O 1
ATOM 1760 N N . ALA A 1 225 ? 20.602 4.994 10.360 1.00 34.12 225 ALA A N 1
ATOM 1761 C CA . ALA A 1 225 ? 20.142 5.999 9.409 1.00 34.12 225 ALA A CA 1
ATOM 1762 C C . ALA A 1 225 ? 21.211 7.083 9.186 1.00 34.12 225 ALA A C 1
ATOM 1764 O O . ALA A 1 225 ? 21.696 7.681 10.144 1.00 34.12 225 ALA A O 1
ATOM 1765 N N . CYS A 1 226 ? 21.538 7.375 7.927 1.00 30.47 226 CYS A N 1
ATOM 1766 C CA . CYS A 1 226 ? 22.316 8.554 7.567 1.00 30.47 226 CYS A CA 1
ATOM 1767 C C . CYS A 1 226 ? 21.601 9.283 6.430 1.00 30.47 226 CYS A C 1
ATOM 1769 O O . CYS A 1 226 ? 21.545 8.817 5.294 1.00 30.47 226 CYS A O 1
ATOM 1771 N N . SER A 1 227 ? 20.993 10.409 6.793 1.00 33.53 227 SER A N 1
ATOM 1772 C CA . SER A 1 227 ? 20.425 11.383 5.872 1.00 33.53 227 SER A CA 1
ATOM 1773 C C . SER A 1 227 ? 21.539 12.329 5.432 1.00 33.53 227 SER A C 1
ATOM 1775 O O . SER A 1 227 ? 22.219 12.915 6.272 1.00 33.53 227 SER A O 1
ATOM 1777 N N . ALA A 1 228 ? 21.726 12.494 4.125 1.00 36.50 228 ALA A N 1
ATOM 1778 C CA . ALA A 1 228 ? 22.599 13.521 3.577 1.00 36.50 228 ALA A CA 1
ATOM 1779 C C . ALA A 1 228 ? 21.846 14.277 2.480 1.00 36.50 228 ALA A C 1
ATOM 17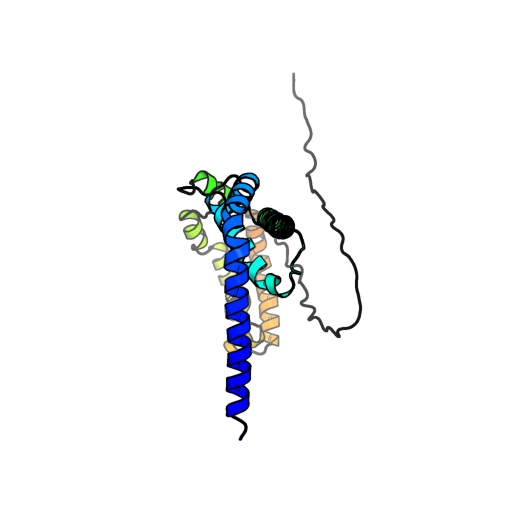81 O O . ALA A 1 228 ? 21.568 13.758 1.403 1.00 36.50 228 ALA A O 1
ATOM 1782 N N . ARG A 1 229 ? 21.486 15.514 2.832 1.00 32.44 229 ARG A N 1
ATOM 1783 C CA . ARG A 1 229 ? 21.060 16.595 1.944 1.00 32.44 229 ARG A CA 1
ATOM 1784 C C . ARG A 1 229 ? 22.224 16.969 1.027 1.00 32.44 229 ARG A C 1
ATOM 1786 O O . ARG A 1 229 ? 23.305 17.269 1.525 1.00 32.44 229 ARG A O 1
ATOM 1793 N N . CYS A 1 230 ? 21.977 17.040 -0.275 1.00 29.92 230 CYS A N 1
ATOM 1794 C CA . CYS A 1 230 ? 22.815 17.788 -1.208 1.00 29.92 230 CYS A CA 1
ATOM 1795 C C . CYS A 1 230 ? 22.069 19.069 -1.596 1.00 29.92 230 CYS A C 1
ATOM 1797 O O . CYS A 1 230 ? 20.985 19.001 -2.169 1.00 29.92 230 CYS A O 1
ATOM 1799 N N . ALA A 1 231 ? 22.650 20.221 -1.263 1.00 32.97 231 ALA A N 1
ATOM 1800 C CA . ALA A 1 231 ? 22.292 21.532 -1.798 1.00 32.97 231 ALA A CA 1
ATOM 1801 C C . ALA A 1 231 ? 23.398 21.977 -2.781 1.00 32.97 231 ALA A C 1
ATOM 1803 O O . ALA A 1 231 ? 24.570 21.699 -2.508 1.00 32.97 231 ALA A O 1
ATOM 1804 N N . PRO A 1 232 ? 23.071 22.632 -3.910 1.00 37.59 232 PRO A N 1
ATOM 1805 C CA . PRO A 1 232 ? 24.063 23.148 -4.854 1.00 37.59 232 PRO A CA 1
ATOM 1806 C C . PRO A 1 232 ? 24.602 24.541 -4.468 1.00 37.59 232 PRO A C 1
ATOM 1808 O O . PRO A 1 232 ? 23.909 25.336 -3.838 1.00 37.59 232 PRO A O 1
ATOM 1811 N N . ARG A 1 233 ? 25.857 24.805 -4.867 1.00 32.22 233 ARG A N 1
ATOM 1812 C CA . ARG A 1 233 ? 26.632 26.048 -4.685 1.00 32.22 233 ARG A CA 1
ATOM 1813 C C . ARG A 1 233 ? 26.391 27.075 -5.808 1.00 32.22 233 ARG A C 1
ATOM 1815 O O . ARG A 1 233 ? 26.429 26.703 -6.975 1.00 32.22 233 ARG A O 1
ATOM 1822 N N . ASP A 1 234 ? 26.229 28.328 -5.376 1.00 34.00 234 ASP A N 1
ATOM 1823 C CA . ASP A 1 234 ? 26.675 29.647 -5.877 1.00 34.00 234 ASP A CA 1
ATOM 1824 C C . ASP A 1 234 ? 26.736 29.987 -7.380 1.00 34.00 234 ASP A C 1
ATOM 1826 O O . ASP A 1 234 ? 27.517 29.405 -8.130 1.00 34.00 234 ASP A O 1
ATOM 1830 N N . ILE A 1 235 ? 26.075 31.099 -7.754 1.00 36.53 235 ILE A N 1
ATOM 1831 C CA . ILE A 1 235 ? 26.545 32.033 -8.796 1.00 36.53 235 ILE A CA 1
ATOM 1832 C C . ILE A 1 235 ? 26.407 33.479 -8.289 1.00 36.53 235 ILE A C 1
ATOM 1834 O O . ILE A 1 235 ? 25.365 33.899 -7.790 1.00 36.53 235 ILE A O 1
ATOM 1838 N N . SER A 1 236 ? 27.520 34.197 -8.411 1.00 33.91 236 SER A N 1
ATOM 1839 C CA . SER A 1 236 ? 27.852 35.516 -7.882 1.00 33.91 236 SER A CA 1
ATOM 1840 C C . SER A 1 236 ? 27.101 36.700 -8.502 1.00 33.91 236 SER A C 1
ATOM 1842 O O . SER A 1 236 ? 26.684 36.682 -9.656 1.00 33.91 236 SER A O 1
ATOM 1844 N N . ALA A 1 237 ? 27.047 37.773 -7.713 1.00 38.03 237 ALA A N 1
ATOM 1845 C CA . ALA A 1 237 ? 26.614 39.122 -8.050 1.00 38.03 237 ALA A CA 1
ATOM 1846 C C . ALA A 1 237 ? 27.622 39.907 -8.918 1.00 38.03 237 ALA A C 1
ATOM 1848 O O . ALA A 1 237 ? 28.820 39.853 -8.647 1.00 38.03 237 ALA A O 1
ATOM 1849 N N . GLN A 1 238 ? 27.113 40.716 -9.858 1.00 39.66 238 GLN A N 1
ATOM 1850 C CA . GLN A 1 238 ? 27.697 41.958 -10.416 1.00 39.66 238 GLN A CA 1
ATOM 1851 C C . GLN A 1 238 ? 26.489 42.830 -10.841 1.00 39.66 238 GLN A C 1
ATOM 1853 O O . GLN A 1 238 ? 25.650 42.357 -11.596 1.00 39.66 238 GLN A O 1
ATOM 1858 N N . SER A 1 239 ? 26.148 43.954 -10.198 1.00 33.91 239 SER A N 1
ATOM 1859 C CA . SER A 1 239 ? 26.765 45.293 -10.239 1.00 33.91 239 SER A CA 1
ATOM 1860 C C . SER A 1 239 ? 26.911 45.878 -11.648 1.00 33.91 239 SER A C 1
ATOM 1862 O O . SER A 1 239 ? 27.883 45.587 -12.338 1.00 33.91 239 SER A O 1
ATOM 1864 N N . SER A 1 240 ? 25.988 46.764 -12.031 1.00 37.34 240 SER A N 1
ATOM 1865 C CA . SER A 1 240 ? 26.248 47.931 -12.888 1.00 37.34 240 SER A CA 1
ATOM 1866 C C . SER A 1 240 ? 25.141 48.960 -12.654 1.00 37.34 240 SER A C 1
ATOM 1868 O O . SER A 1 240 ? 24.017 48.809 -13.127 1.00 37.34 240 SER A O 1
ATOM 1870 N N . ALA A 1 241 ? 25.477 49.966 -11.854 1.00 37.75 241 ALA A N 1
ATOM 1871 C CA . ALA A 1 241 ? 24.836 51.265 -11.814 1.00 37.75 241 ALA A CA 1
ATOM 1872 C C . ALA A 1 241 ? 25.958 52.269 -12.094 1.00 37.75 241 ALA A C 1
ATOM 1874 O O . ALA A 1 241 ? 26.830 52.430 -11.246 1.00 37.75 241 ALA A O 1
ATOM 1875 N N . GLU A 1 242 ? 25.970 52.808 -13.310 1.00 37.88 242 GLU A N 1
ATOM 1876 C CA . GLU A 1 242 ? 26.368 54.164 -13.725 1.00 37.88 242 GLU A CA 1
ATOM 1877 C C . GLU A 1 242 ? 26.153 54.288 -15.237 1.00 37.88 242 GLU A C 1
ATOM 1879 O O . GLU A 1 242 ? 26.535 53.346 -15.972 1.00 37.88 242 GLU A O 1
#

Solvent-accessible surface area (backbone atoms only — not comparable to full-atom values): 15117 Å² total; per-residue (Å²): 136,73,68,67,65,55,55,54,55,49,49,54,54,51,50,51,51,51,51,50,48,52,52,47,50,67,67,45,55,80,44,45,65,60,48,41,59,49,29,36,72,72,60,74,36,69,68,61,11,52,55,49,43,51,57,33,51,56,52,45,61,74,48,47,86,77,58,65,90,92,59,68,61,68,62,52,51,52,50,50,36,51,54,49,51,54,50,50,51,58,50,55,73,73,42,85,88,83,76,95,62,100,68,85,50,72,69,56,54,52,58,53,22,75,72,41,97,77,45,76,75,51,73,65,58,56,52,57,68,68,48,80,57,64,70,60,54,51,47,54,63,74,44,56,67,78,31,42,53,52,38,43,41,41,73,73,70,61,43,51,62,67,55,48,14,64,76,66,75,44,58,52,71,56,44,54,55,35,41,54,52,40,52,53,54,45,51,66,67,42,48,67,64,35,63,77,68,71,52,74,80,75,66,77,76,76,78,72,82,71,74,83,86,78,75,96,74,88,81,90,79,90,84,81,91,79,90,79,89,86,80,88,83,88,87,86,90,79,91,87,88,132

Secondary structure (DSSP, 8-state):
--SHHHHHHHHHHHHHHHHHHHHHHHHHHHHHHHHHHHHHHHHSSHHHHHHHHHHHHHHHHHHGGGPPTTS-HHHHHHHHHHHHHHHHHHHHHTS------SS--HHHHHHHHTTSTT-SPPHHHHHHHHS--HHHHHHHHTS-HHHHHHHIIIIIS---HHHHHHHTT--HHHHHHHHHHHHHHHHHHTHHHHHHTT--------------------------------------------

Nearest PDB structures (foldseek):
  6kon-assembly1_F  TM=9.470E-01  e=8.872E-16  Mycobacterium tuberculosis H37Rv
  5zx3-assembly1_F  TM=9.498E-01  e=9.773E-14  Mycobacterium tuberculosis H37Rv
  6koq-assembly1_F  TM=9.110E-01  e=2.785E-11  Mycobacterium tuberculosis H37Rv
  6dvb-assembly1_F  TM=6.590E-01  e=6.484E-08  Mycobacterium tuberculosis H37Rv
  8z6g-assembly1_B  TM=3.906E-01  e=1.015E-06  Pseudomonas aeruginosa

Foldseek 3Di:
DPPPVVVVVVVVVVVVLVVLVVVCCVPCVVCLVVQLVVLCVLPVDNVSSVVLSVVLSVVCSVCVVVDDPPDDPNVVSVVSSVVSSVVVVVVQVPDPDDDDDPDQDPVNLQVVQVVDPNRDDDPVNVVVVVDDDVLLVVLLVPDDPVLSQLCCCCPVVPDDLVVSCVVVVHDSVSSVVSPVVSVVSSCVSCVVVCVVVVNPCPPDPPPPPPPDPDDDDDDDDDDDDDDDDDDDDDDDDDDDDD

Radius of gyration: 35.47 Å; Cα contacts (8 Å, |Δi|>4): 96; chains: 1; bounding box: 62×105×81 Å

pLDDT: mean 75.99, std 21.48, range [29.92, 95.81]

InterPro domains:
  IPR000838 RNA polymerase sigma factor 70, ECF, conserved site [PS01063] (49-80)
  IPR007627 RNA polymerase sigma-70 region 2 [PF04542] (34-94)
  IPR013249 RNA polymerase sigma factor 70, region 4 type 2 [PF08281] (135-186)
  IPR013324 RNA polymerase sigma factor, region 3/4-like [SSF88659] (133-190)
  IPR013325 RNA polymerase sigma factor, region 2 [SSF88946] (22-106)
  IPR014284 RNA polymerase sigma-70-like domain [TIGR02937] (39-189)
  IPR036388 Winged helix-like DNA-binding domain superfamily [G3DSA:1.10.10.10] (129-193)
  IPR039425 RNA polymerase sigma-70-like [PTHR43133] (10-192)